Protein AF-A0A1W1CKF2-F1 (afdb_monomer_lite)

Sequence (224 aa):
MAMEELIKDFQSKNPDIQKIYLETIPPGQILKGQILKQGTINGIKTAQNPDLFASVNLGHLKKLKAKNIMDDYMIYTHNKLELMVAKGNPKNIKGPQDLANKSLVKSLPNPLTEGIFKFYGSAMLKKLGIYEEVTANKQCKGCWAILGETFFTKRHHRETPYLIENGKADLGIVWARTGKHAYNASRYLAYLTSDDAQNIYASYGFTKATDKDLTLKAIPQTTR

Radius of gyration: 18.74 Å; chains: 1; bounding box: 44×45×46 Å

Organism: NCBI:txid652676

Foldseek 3Di:
DLVVVLVVVLCVVPVVCPDDDDDDFALQCLLVAQQVHFHDDPNHTDHNLAQDRDHPDLVSVLVCVVVVNHWKDFQLFAKDKDKDFDPPLPVVDDDPVCLLVQVFAEEEEALPGHCQCVPPVLVVCVVVVCNCSNQVVDHDEQDDSPPLHYHHHHTGPVVVVVCNVVVNGGIYIDIFDDDDHHPCCVSSLVVSVDPVSQVSCVVSPTHGDDPVRSDMDTSDHPDD

Secondary structure (DSSP, 8-state):
-HHHHHHHHHHHT-TT--------S-HHHHIIIIISS--EETTEEPPSS-S----S-HHHHHHHHTTTS--EE----B---EEEE-TT-TT---SGGGGG-TTS-EEE--TTT-HIIIIIIHHHHHHTT-HHHHHTT---SSEEEETTTEEE-SS-TTHHHHHHHTTS-SEEEE-------STTHHHHHHHHTSHHHHHHHHHTTPBPPPTTTSS-EEPPP---

pLDDT: mean 85.81, std 12.23, range [37.75, 98.25]

Structure (mmCIF, N/CA/C/O backbone):
data_AF-A0A1W1CKF2-F1
#
_entry.id   AF-A0A1W1CKF2-F1
#
loop_
_atom_site.group_PDB
_atom_site.id
_atom_site.type_symbol
_atom_site.label_atom_id
_atom_site.label_alt_id
_atom_site.label_comp_id
_atom_site.label_asym_id
_atom_site.label_entity_id
_atom_site.label_seq_id
_atom_site.pdbx_PDB_ins_code
_atom_site.Cartn_x
_atom_site.Cartn_y
_atom_site.Cartn_z
_atom_site.occupancy
_atom_site.B_iso_or_equiv
_atom_site.auth_seq_id
_atom_site.auth_comp_id
_atom_site.auth_asym_id
_atom_site.auth_atom_id
_atom_site.pdbx_PDB_model_num
ATOM 1 N N . MET A 1 1 ? 2.084 -16.514 -0.180 1.00 63.50 1 MET A N 1
ATOM 2 C CA . MET A 1 1 ? 1.546 -15.129 -0.315 1.00 63.50 1 MET A CA 1
ATOM 3 C C . MET A 1 1 ? 1.209 -14.882 -1.777 1.00 63.50 1 MET A C 1
ATOM 5 O O . MET A 1 1 ? 1.943 -15.405 -2.596 1.00 63.50 1 MET A O 1
ATOM 9 N N . ALA A 1 2 ? 0.267 -13.990 -2.115 1.00 68.19 2 ALA A N 1
ATOM 10 C CA . ALA A 1 2 ? -0.028 -13.616 -3.510 1.00 68.19 2 ALA A CA 1
ATOM 11 C C . ALA A 1 2 ? 1.228 -13.403 -4.377 1.00 68.19 2 ALA A C 1
ATOM 13 O O . ALA A 1 2 ? 1.369 -14.012 -5.424 1.00 68.19 2 ALA A O 1
ATOM 14 N N . MET A 1 3 ? 2.205 -12.618 -3.902 1.00 77.00 3 MET A N 1
ATOM 15 C CA . MET A 1 3 ? 3.444 -12.400 -4.665 1.00 77.00 3 MET A CA 1
ATOM 16 C C . MET A 1 3 ? 4.422 -13.560 -4.700 1.00 77.00 3 MET A C 1
ATOM 18 O O . MET A 1 3 ? 5.234 -13.645 -5.605 1.00 77.00 3 MET A O 1
ATOM 22 N N . GLU A 1 4 ? 4.385 -14.421 -3.700 1.00 78.44 4 GLU A N 1
ATOM 23 C CA . GLU A 1 4 ? 5.191 -15.636 -3.670 1.00 78.44 4 GLU A CA 1
ATOM 24 C C . GLU A 1 4 ? 4.637 -16.659 -4.675 1.00 78.44 4 GLU A C 1
ATOM 26 O O . GLU A 1 4 ? 5.394 -17.407 -5.275 1.00 78.44 4 GLU A O 1
ATOM 31 N N . GLU A 1 5 ? 3.320 -16.647 -4.883 1.00 80.12 5 GLU A N 1
ATOM 32 C CA . GLU A 1 5 ? 2.584 -17.455 -5.856 1.00 80.12 5 GLU A CA 1
ATOM 33 C C . GLU A 1 5 ? 2.789 -16.924 -7.278 1.00 80.12 5 GLU A C 1
ATOM 35 O O . GLU A 1 5 ? 3.280 -17.659 -8.127 1.00 80.12 5 GLU A O 1
ATOM 40 N N . LEU A 1 6 ? 2.574 -15.618 -7.495 1.00 81.75 6 LEU A N 1
ATOM 41 C CA . LEU A 1 6 ? 2.896 -14.927 -8.750 1.00 81.75 6 LEU A CA 1
ATOM 42 C C . LEU A 1 6 ? 4.385 -15.061 -9.118 1.00 81.75 6 LEU A C 1
ATOM 44 O O . LEU A 1 6 ? 4.697 -15.191 -10.292 1.00 81.75 6 LEU A O 1
ATOM 48 N N . ILE A 1 7 ? 5.314 -15.067 -8.147 1.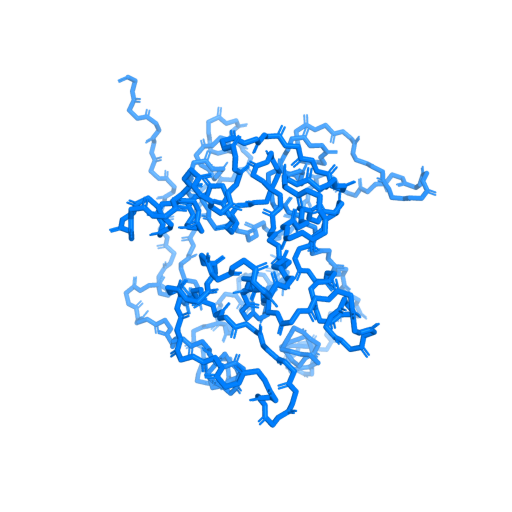00 85.69 7 ILE A N 1
ATOM 49 C CA . ILE A 1 7 ? 6.739 -15.356 -8.401 1.00 85.69 7 ILE A CA 1
ATOM 50 C C . ILE A 1 7 ? 6.955 -16.817 -8.790 1.00 85.69 7 ILE A C 1
ATOM 52 O O . ILE A 1 7 ? 7.676 -17.060 -9.750 1.00 85.69 7 ILE A O 1
ATOM 56 N N . LYS A 1 8 ? 6.360 -17.785 -8.083 1.00 87.50 8 LYS A N 1
ATOM 57 C CA . LYS A 1 8 ? 6.540 -19.216 -8.386 1.00 87.50 8 LYS A CA 1
ATOM 58 C C . LYS A 1 8 ? 5.981 -19.580 -9.761 1.00 87.50 8 LYS A C 1
ATOM 60 O O . LYS A 1 8 ? 6.672 -20.252 -10.517 1.00 87.50 8 LYS A O 1
ATOM 65 N N . ASP A 1 9 ? 4.784 -19.104 -10.090 1.00 87.19 9 ASP A N 1
ATOM 66 C CA . ASP A 1 9 ? 4.140 -19.325 -11.389 1.00 87.19 9 ASP A CA 1
ATOM 67 C C . ASP A 1 9 ? 4.856 -18.568 -12.523 1.00 87.19 9 ASP A C 1
ATOM 69 O O . ASP A 1 9 ? 5.088 -19.108 -13.603 1.00 87.19 9 ASP A O 1
ATOM 73 N N . PHE A 1 10 ? 5.319 -17.341 -12.266 1.00 87.44 10 PHE A N 1
ATOM 74 C CA . PHE A 1 10 ? 6.148 -16.628 -13.234 1.00 87.44 10 PHE A CA 1
ATOM 75 C C . PHE A 1 10 ? 7.509 -17.312 -13.448 1.00 87.44 10 PHE A C 1
ATOM 77 O O . PHE A 1 10 ? 7.924 -17.456 -14.592 1.00 87.44 10 PHE A O 1
ATOM 84 N N . GLN A 1 11 ? 8.199 -17.780 -12.401 1.00 90.25 11 GLN A N 1
ATOM 85 C CA . GLN A 1 11 ? 9.486 -18.476 -12.545 1.00 90.25 11 GLN A CA 1
ATOM 86 C C . GLN A 1 11 ? 9.345 -19.876 -13.163 1.00 90.25 11 GLN A C 1
ATOM 88 O O . GLN A 1 11 ? 10.215 -20.263 -13.938 1.00 90.25 11 GLN A O 1
ATOM 93 N N . SER A 1 12 ? 8.269 -20.627 -12.898 1.00 91.62 12 SER A N 1
ATOM 94 C CA . SER A 1 12 ? 8.047 -21.934 -13.543 1.00 91.62 12 SER A CA 1
ATOM 95 C C . SER A 1 12 ? 7.822 -21.794 -15.053 1.00 91.62 12 SER A C 1
ATOM 97 O O . SER A 1 12 ? 8.362 -22.577 -15.833 1.00 91.62 12 SER A O 1
ATOM 99 N N . LYS A 1 13 ? 7.099 -20.748 -15.473 1.00 89.12 13 LYS A N 1
ATOM 100 C CA . LYS A 1 13 ? 6.869 -20.384 -16.882 1.00 89.12 13 LYS A CA 1
ATOM 101 C C . LYS A 1 13 ? 8.073 -19.698 -17.546 1.00 89.12 13 LYS A C 1
ATOM 103 O O . LYS A 1 13 ? 8.076 -19.507 -18.759 1.00 89.12 13 LYS A O 1
ATOM 108 N N . ASN A 1 14 ? 9.087 -19.298 -16.773 1.00 90.50 14 ASN A N 1
ATOM 109 C CA . ASN A 1 14 ? 10.256 -18.547 -17.239 1.00 90.50 14 ASN A CA 1
ATOM 110 C C . ASN A 1 14 ? 11.534 -19.024 -16.498 1.00 90.50 14 ASN A C 1
ATOM 112 O O . ASN A 1 14 ? 12.107 -18.271 -15.701 1.00 90.50 14 ASN A O 1
ATOM 116 N N . PRO A 1 15 ? 11.975 -20.283 -16.712 1.00 90.88 15 PRO A N 1
ATOM 117 C CA . PRO A 1 15 ? 13.020 -20.937 -15.911 1.00 90.88 15 PRO A CA 1
ATOM 118 C C . PRO A 1 15 ? 14.427 -20.345 -16.096 1.00 90.88 15 PRO A C 1
ATOM 120 O O . PRO A 1 15 ? 15.327 -20.619 -15.303 1.00 90.88 15 PRO A O 1
ATOM 123 N N . ASP A 1 16 ? 14.622 -19.493 -17.103 1.00 93.62 16 ASP A N 1
ATOM 124 C CA . ASP A 1 16 ? 15.818 -18.667 -17.276 1.00 93.62 16 ASP A CA 1
ATOM 125 C C . ASP A 1 16 ? 15.998 -17.628 -16.144 1.00 93.62 16 ASP A C 1
ATOM 127 O O . ASP A 1 16 ? 17.113 -17.172 -15.873 1.00 93.62 16 ASP A O 1
ATOM 131 N N . ILE A 1 17 ? 14.927 -17.292 -15.414 1.00 88.50 17 ILE A N 1
ATOM 132 C CA . ILE A 1 17 ? 14.932 -16.302 -14.331 1.00 88.50 17 ILE A CA 1
ATOM 133 C C . ILE A 1 17 ? 15.308 -16.961 -12.996 1.00 88.50 17 ILE A C 1
ATOM 135 O O . ILE A 1 17 ? 14.461 -17.246 -12.150 1.00 88.50 17 ILE A O 1
ATOM 139 N N . GLN A 1 18 ? 16.605 -17.164 -12.764 1.00 86.50 18 GLN A N 1
ATOM 140 C CA . GLN A 1 18 ? 17.102 -17.872 -11.572 1.00 86.50 18 GLN A CA 1
ATOM 141 C C . GLN A 1 18 ? 16.778 -17.195 -10.222 1.00 86.50 18 GLN A C 1
ATOM 143 O O . GLN A 1 18 ? 16.697 -17.877 -9.200 1.00 86.50 18 GLN A O 1
ATOM 148 N N . LYS A 1 19 ? 16.656 -15.858 -10.167 1.00 88.19 19 LYS A N 1
ATOM 149 C CA . LYS A 1 19 ? 16.511 -15.087 -8.912 1.00 88.19 19 LYS A CA 1
ATOM 150 C C . LYS A 1 19 ? 15.608 -13.864 -9.095 1.00 88.19 19 LYS A C 1
ATOM 152 O O . LYS A 1 19 ? 15.756 -13.132 -10.068 1.00 88.19 19 LYS A O 1
ATOM 157 N N . ILE A 1 20 ? 14.739 -13.591 -8.116 1.00 86.06 20 ILE A N 1
ATOM 158 C CA . ILE A 1 20 ? 13.889 -12.387 -8.064 1.00 86.06 20 ILE A CA 1
ATOM 159 C C . ILE A 1 20 ? 14.031 -11.706 -6.693 1.00 86.06 20 ILE A C 1
ATOM 161 O O . ILE A 1 20 ? 13.823 -12.327 -5.654 1.00 86.06 20 ILE A O 1
ATOM 165 N N . TYR A 1 21 ? 14.360 -10.409 -6.683 1.00 86.12 21 TYR A N 1
ATOM 166 C CA . TYR A 1 21 ? 14.458 -9.600 -5.461 1.00 86.12 21 TYR A CA 1
ATOM 167 C C . TYR A 1 21 ? 13.137 -8.868 -5.166 1.00 86.12 21 TYR A C 1
ATOM 169 O O . TYR A 1 21 ? 12.799 -7.870 -5.813 1.00 86.12 21 TYR A O 1
ATOM 177 N N . LEU A 1 22 ? 12.389 -9.332 -4.161 1.00 85.56 22 LEU A N 1
ATOM 178 C CA . LEU A 1 22 ? 11.132 -8.714 -3.732 1.00 85.56 22 LEU A CA 1
ATOM 179 C C . LEU A 1 22 ? 11.349 -7.695 -2.601 1.00 85.56 22 LEU A C 1
ATOM 181 O O . LEU A 1 22 ? 11.794 -8.040 -1.513 1.00 85.56 22 LEU A O 1
ATOM 185 N N . GLU A 1 23 ? 10.963 -6.441 -2.843 1.00 84.44 23 GLU A N 1
ATOM 186 C CA . GLU A 1 23 ? 10.984 -5.357 -1.853 1.00 84.44 23 GLU A CA 1
ATOM 187 C C . GLU A 1 23 ? 9.606 -4.695 -1.801 1.00 84.44 23 GLU A C 1
ATOM 189 O O . GLU A 1 23 ? 9.029 -4.396 -2.845 1.00 84.44 23 GLU A O 1
ATOM 194 N N . THR A 1 24 ? 9.059 -4.513 -0.593 1.00 80.06 24 THR A N 1
ATOM 195 C CA . THR A 1 24 ? 7.635 -4.181 -0.386 1.00 80.06 24 THR A CA 1
ATOM 196 C C . THR A 1 24 ? 7.397 -3.080 0.660 1.00 80.06 24 THR A C 1
ATOM 198 O O . THR A 1 24 ? 6.356 -3.059 1.320 1.00 80.06 24 THR A O 1
ATOM 201 N N . ILE A 1 25 ? 8.356 -2.160 0.823 1.00 83.81 25 ILE A N 1
ATOM 202 C CA . ILE A 1 25 ? 8.216 -0.955 1.666 1.00 83.81 25 ILE A CA 1
ATOM 203 C C . ILE A 1 25 ? 7.356 0.124 0.956 1.00 83.81 25 ILE A C 1
ATOM 205 O O . ILE A 1 25 ? 7.067 -0.020 -0.234 1.00 83.81 25 ILE A O 1
ATOM 209 N N . PRO A 1 26 ? 6.918 1.213 1.626 1.00 86.94 26 PRO A N 1
ATOM 210 C CA . PRO A 1 26 ? 6.019 2.187 1.003 1.00 86.94 26 PRO A CA 1
ATOM 211 C C . PRO A 1 26 ? 6.660 2.847 -0.235 1.00 86.94 26 PRO A C 1
ATOM 213 O O . PRO A 1 26 ? 7.778 3.358 -0.136 1.00 86.94 26 PRO A O 1
ATOM 216 N N . PRO A 1 27 ? 5.974 2.932 -1.392 1.00 90.19 27 PRO A N 1
ATOM 217 C CA . PRO A 1 27 ? 6.615 3.325 -2.651 1.00 90.19 27 PRO A CA 1
ATOM 218 C C . PRO A 1 27 ? 7.105 4.781 -2.670 1.00 90.19 27 PRO A C 1
ATOM 220 O O . PRO A 1 27 ? 8.027 5.112 -3.407 1.00 90.19 27 PRO A O 1
ATOM 223 N N . GLY A 1 28 ? 6.554 5.653 -1.817 1.00 90.19 28 GLY A N 1
ATOM 224 C CA . GLY A 1 28 ? 7.079 7.008 -1.614 1.00 90.19 28 GLY A CA 1
ATOM 225 C C . GLY A 1 28 ? 8.435 7.050 -0.888 1.00 90.19 28 GLY A C 1
ATOM 226 O O . GLY A 1 28 ? 9.174 8.020 -1.059 1.00 90.19 28 GLY A O 1
ATOM 227 N N . GLN A 1 29 ? 8.778 6.012 -0.110 1.00 90.44 29 GLN A N 1
ATOM 228 C CA . GLN A 1 29 ? 10.116 5.829 0.463 1.00 90.44 29 GLN A CA 1
ATOM 229 C C . GLN A 1 29 ? 11.084 5.301 -0.604 1.00 90.44 29 GLN A C 1
ATOM 231 O O . GLN A 1 29 ? 12.137 5.904 -0.781 1.00 90.44 29 GLN A O 1
ATOM 236 N N . ILE A 1 30 ? 10.692 4.277 -1.377 1.00 92.56 30 ILE A N 1
ATOM 237 C CA . ILE A 1 30 ? 11.484 3.744 -2.507 1.00 92.56 30 ILE A CA 1
ATOM 238 C C . ILE A 1 30 ? 11.828 4.871 -3.498 1.00 92.56 30 ILE A C 1
ATOM 240 O O . ILE A 1 30 ? 12.994 5.101 -3.808 1.00 92.56 30 ILE A O 1
ATOM 244 N N . LEU A 1 31 ? 10.836 5.664 -3.921 1.00 93.69 31 LEU A N 1
ATOM 245 C CA . LEU A 1 31 ? 11.051 6.811 -4.807 1.00 93.69 31 LEU A CA 1
ATOM 246 C C . LEU A 1 31 ? 12.115 7.779 -4.260 1.00 93.69 31 LEU A C 1
ATOM 248 O O . LEU A 1 31 ? 13.089 8.078 -4.942 1.00 93.69 31 LEU A O 1
ATOM 252 N N . LYS A 1 32 ? 11.932 8.286 -3.035 1.00 93.06 32 LYS A N 1
ATOM 253 C CA . LYS A 1 32 ? 12.772 9.364 -2.480 1.00 93.06 32 LYS A CA 1
ATOM 254 C C . LYS A 1 32 ? 14.121 8.900 -1.928 1.00 93.06 32 LYS A C 1
ATOM 256 O O . LYS A 1 32 ? 15.038 9.711 -1.842 1.00 93.06 32 LYS A O 1
ATOM 261 N N . GLY A 1 33 ? 14.201 7.656 -1.470 1.00 91.62 33 GLY A N 1
ATOM 262 C CA . GLY A 1 33 ? 15.317 7.127 -0.688 1.00 91.62 33 GLY A CA 1
ATOM 263 C C . GLY A 1 33 ? 16.057 5.963 -1.336 1.00 91.62 33 GLY A C 1
ATOM 264 O O . GLY A 1 33 ? 16.990 5.477 -0.713 1.00 91.62 33 GLY A O 1
ATOM 265 N N . GLN A 1 34 ? 15.645 5.516 -2.528 1.00 94.06 34 GLN A N 1
ATOM 266 C CA . GLN A 1 34 ? 16.300 4.435 -3.271 1.00 94.06 34 GLN A CA 1
ATOM 267 C C . GLN A 1 34 ? 16.423 4.725 -4.773 1.00 94.06 34 GLN A C 1
ATOM 269 O O . GLN A 1 34 ? 17.490 4.501 -5.324 1.00 94.06 34 GLN A O 1
ATOM 274 N N . ILE A 1 35 ? 15.383 5.243 -5.442 1.00 94.06 35 ILE A N 1
ATOM 275 C CA . ILE A 1 35 ? 15.450 5.554 -6.888 1.00 94.06 35 ILE A CA 1
ATOM 276 C C . ILE A 1 35 ? 16.097 6.923 -7.136 1.00 94.06 35 ILE A C 1
ATOM 278 O O . ILE A 1 35 ? 16.912 7.083 -8.036 1.00 94.06 35 ILE A O 1
ATOM 282 N N . LEU A 1 36 ? 15.743 7.929 -6.330 1.00 93.94 36 LEU A N 1
ATOM 283 C CA . LEU A 1 36 ? 16.270 9.297 -6.453 1.00 93.94 36 LEU A CA 1
ATOM 284 C C . LEU A 1 36 ? 17.474 9.585 -5.536 1.00 93.94 36 LEU A C 1
ATOM 286 O O . LEU A 1 36 ? 17.927 10.728 -5.461 1.00 93.94 36 LEU A O 1
ATOM 290 N N . LYS A 1 37 ? 17.953 8.576 -4.800 1.00 93.50 37 LYS A N 1
ATOM 291 C CA . LYS A 1 37 ? 19.101 8.624 -3.884 1.00 93.50 37 LYS A CA 1
ATOM 292 C C . LYS A 1 37 ? 19.501 7.195 -3.519 1.00 93.50 37 LYS A C 1
ATOM 294 O O . LYS A 1 37 ? 18.618 6.376 -3.312 1.00 93.50 37 LYS A O 1
ATOM 299 N N . GLN A 1 38 ? 20.793 6.929 -3.315 1.00 94.56 38 GLN A N 1
ATOM 300 C CA . GLN A 1 38 ? 21.282 5.629 -2.842 1.00 94.56 38 GLN A CA 1
ATOM 301 C C . GLN A 1 38 ? 20.578 5.164 -1.555 1.00 94.56 38 GLN A C 1
ATOM 303 O O . GLN A 1 38 ? 20.791 5.737 -0.484 1.00 94.56 38 GLN A O 1
ATOM 308 N N . GLY A 1 39 ? 19.795 4.090 -1.672 1.00 89.56 39 GLY A N 1
ATOM 309 C CA . GLY A 1 39 ? 19.142 3.421 -0.549 1.00 89.56 39 GLY A CA 1
ATOM 310 C C . GLY A 1 39 ? 20.036 2.399 0.143 1.00 89.56 39 GLY A C 1
ATOM 311 O O . GLY A 1 39 ? 21.023 1.924 -0.429 1.00 89.56 39 GLY A O 1
ATOM 312 N N . THR A 1 40 ? 19.686 2.054 1.381 1.00 89.69 40 THR A N 1
ATOM 313 C CA . THR A 1 40 ? 20.323 0.977 2.145 1.00 89.69 40 THR A CA 1
ATOM 314 C C . THR A 1 40 ? 19.297 0.167 2.939 1.00 89.69 40 THR A C 1
ATOM 316 O O . THR A 1 40 ? 18.315 0.706 3.450 1.00 89.69 40 THR A O 1
ATOM 319 N N . ILE A 1 41 ? 19.551 -1.134 3.079 1.00 82.38 41 ILE A N 1
ATOM 320 C CA . ILE A 1 41 ? 18.840 -2.045 3.986 1.00 82.38 41 ILE A CA 1
ATOM 321 C C . ILE A 1 41 ? 19.901 -2.753 4.824 1.00 82.38 41 ILE A C 1
ATOM 323 O O . ILE A 1 41 ? 20.831 -3.338 4.279 1.00 82.38 41 ILE A O 1
ATOM 327 N N . ASN A 1 42 ? 19.783 -2.681 6.152 1.00 84.25 42 ASN A N 1
ATOM 328 C CA . ASN A 1 42 ? 20.739 -3.271 7.100 1.00 84.25 42 ASN A CA 1
ATOM 329 C C . ASN A 1 42 ? 22.211 -2.885 6.801 1.00 84.25 42 ASN A C 1
ATOM 331 O O . ASN A 1 42 ? 23.112 -3.707 6.905 1.00 84.25 42 ASN A O 1
ATOM 335 N N . GLY A 1 43 ? 22.445 -1.638 6.367 1.00 87.06 43 GLY A N 1
ATOM 336 C CA . GLY A 1 43 ? 23.761 -1.124 5.955 1.00 87.06 43 GLY A CA 1
ATOM 337 C C . GLY A 1 43 ? 24.169 -1.447 4.509 1.00 87.06 43 GLY A C 1
ATOM 338 O O . GLY A 1 43 ? 24.948 -0.701 3.919 1.00 87.06 43 GLY A O 1
ATOM 339 N N . ILE A 1 44 ? 23.600 -2.487 3.896 1.00 89.25 44 ILE A N 1
ATOM 340 C CA . ILE A 1 44 ? 23.889 -2.896 2.514 1.00 89.25 44 ILE A CA 1
ATOM 341 C C . ILE A 1 44 ? 23.208 -1.929 1.537 1.00 89.25 44 ILE A C 1
ATOM 343 O O . ILE A 1 44 ? 22.021 -1.630 1.680 1.00 89.25 44 ILE A O 1
ATOM 347 N N . LYS A 1 45 ? 23.942 -1.439 0.529 1.00 92.19 45 LYS A N 1
ATOM 348 C CA . LYS A 1 45 ? 23.397 -0.593 -0.549 1.00 92.19 45 LYS A CA 1
ATOM 349 C C . LYS A 1 45 ? 22.410 -1.383 -1.411 1.00 92.19 45 LYS A C 1
ATOM 351 O O . LYS A 1 45 ? 22.747 -2.455 -1.903 1.00 92.19 45 LYS A O 1
ATOM 356 N N . THR A 1 46 ? 21.217 -0.836 -1.632 1.00 89.44 46 THR A N 1
ATOM 357 C CA . THR A 1 46 ? 20.227 -1.409 -2.558 1.00 89.44 46 THR A CA 1
ATOM 358 C C . THR A 1 46 ? 20.404 -0.871 -3.980 1.00 89.44 46 THR A C 1
ATOM 360 O O . THR A 1 46 ? 20.979 0.199 -4.191 1.00 89.44 46 THR A O 1
ATOM 363 N N . ALA A 1 47 ? 19.901 -1.605 -4.977 1.00 88.38 47 ALA A N 1
ATOM 364 C CA . ALA A 1 47 ? 19.846 -1.123 -6.356 1.00 88.38 47 ALA A CA 1
ATOM 365 C C . ALA A 1 47 ? 18.925 0.109 -6.469 1.00 88.38 47 ALA A C 1
ATOM 367 O O . ALA A 1 47 ? 17.831 0.118 -5.896 1.00 88.38 47 ALA A O 1
ATOM 368 N N . GLN A 1 48 ? 19.373 1.127 -7.215 1.00 92.62 48 GLN A N 1
ATOM 369 C CA . GLN A 1 48 ? 18.622 2.369 -7.476 1.00 92.62 48 GLN A CA 1
ATOM 370 C C . GLN A 1 48 ? 17.777 2.301 -8.758 1.00 92.62 48 GLN A C 1
ATOM 372 O O . GLN A 1 48 ? 16.903 3.134 -8.981 1.00 92.62 48 GLN A O 1
ATOM 377 N N . ASN A 1 49 ? 18.024 1.285 -9.583 1.00 87.62 49 ASN A N 1
ATOM 378 C CA . ASN A 1 49 ? 17.369 0.974 -10.848 1.00 87.62 49 ASN A CA 1
ATOM 379 C C . ASN A 1 49 ? 16.428 -0.241 -10.687 1.00 87.62 49 ASN A C 1
ATOM 381 O O . ASN A 1 49 ? 16.742 -1.326 -11.177 1.00 87.62 49 ASN A O 1
ATOM 385 N N . PRO A 1 50 ? 15.297 -0.122 -9.960 1.00 90.25 50 PRO A N 1
ATOM 386 C CA . PRO A 1 50 ? 14.356 -1.217 -9.831 1.00 90.25 50 PRO A CA 1
ATOM 387 C C . PRO A 1 50 ? 13.610 -1.412 -11.145 1.00 90.25 50 PRO A C 1
ATOM 389 O O . PRO A 1 50 ? 12.694 -0.656 -11.453 1.00 90.25 50 PRO A O 1
ATOM 392 N N . ASP A 1 51 ? 13.965 -2.490 -11.832 1.00 86.69 51 ASP A N 1
ATOM 393 C CA . ASP A 1 51 ? 13.149 -3.253 -12.774 1.00 86.69 51 ASP A CA 1
ATOM 394 C C . ASP A 1 51 ? 11.674 -2.759 -12.883 1.00 86.69 51 ASP A C 1
ATOM 396 O O . ASP A 1 51 ? 11.283 -2.124 -13.858 1.00 86.69 51 ASP A O 1
ATOM 400 N N . LEU A 1 52 ? 10.829 -3.064 -11.884 1.00 88.50 52 LEU A N 1
ATOM 401 C CA . LEU A 1 52 ? 9.443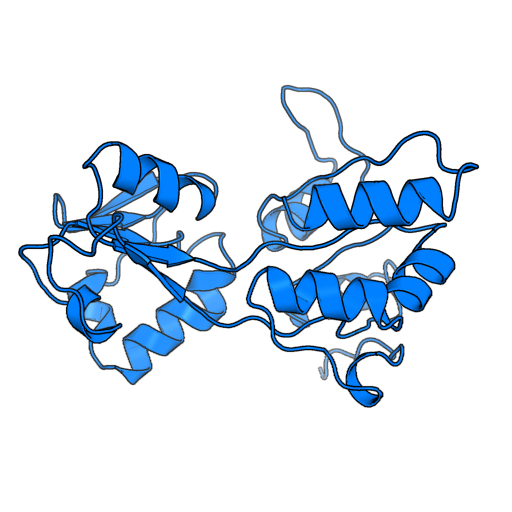 -2.579 -11.783 1.00 88.50 52 LEU A CA 1
ATOM 402 C C . LEU A 1 52 ? 9.277 -1.751 -10.512 1.00 88.50 52 LEU A C 1
ATOM 404 O O . LEU A 1 52 ? 9.559 -2.234 -9.409 1.00 88.50 52 LEU A O 1
ATOM 408 N N . PHE A 1 53 ? 8.691 -0.564 -10.665 1.00 90.94 53 PHE A N 1
ATOM 409 C CA . PHE A 1 53 ? 8.248 0.294 -9.571 1.00 90.94 53 PHE A CA 1
ATOM 410 C C . PHE A 1 53 ? 6.712 0.373 -9.515 1.00 90.94 53 PHE A C 1
ATOM 412 O O . PHE A 1 53 ? 6.079 1.249 -10.103 1.00 90.94 53 PHE A O 1
ATOM 419 N N . ALA A 1 54 ? 6.093 -0.551 -8.775 1.00 88.69 54 ALA A N 1
ATOM 420 C CA . ALA A 1 54 ? 4.655 -0.514 -8.509 1.00 88.69 54 ALA A CA 1
ATOM 421 C C . ALA A 1 54 ? 4.303 0.629 -7.534 1.00 88.69 54 ALA A C 1
ATOM 423 O O . ALA A 1 54 ? 4.925 0.774 -6.479 1.00 88.69 54 ALA A O 1
ATOM 424 N N . SER A 1 55 ? 3.285 1.436 -7.854 1.00 88.94 55 SER A N 1
ATOM 425 C CA . SER A 1 55 ? 2.916 2.606 -7.046 1.00 88.94 55 SER A CA 1
ATOM 426 C C . SER A 1 55 ? 1.412 2.865 -7.012 1.00 88.94 55 SER A C 1
ATOM 428 O O . SER A 1 55 ? 0.776 2.974 -8.051 1.00 88.94 55 SER A O 1
ATOM 430 N N . VAL A 1 56 ? 0.861 3.085 -5.814 1.00 85.56 56 VAL A N 1
ATOM 431 C CA . VAL A 1 56 ? -0.548 3.489 -5.594 1.00 85.56 56 VAL A CA 1
ATOM 432 C C . VAL A 1 56 ? -0.785 4.999 -5.788 1.00 85.56 56 VAL A C 1
ATOM 434 O O . VAL A 1 56 ? -1.705 5.569 -5.214 1.00 85.56 56 VAL A O 1
ATOM 437 N N . ASN A 1 57 ? 0.095 5.696 -6.513 1.00 87.19 57 ASN A N 1
ATOM 438 C CA . ASN A 1 57 ? -0.044 7.129 -6.783 1.00 87.19 57 ASN A CA 1
ATOM 439 C C . ASN A 1 57 ? 0.681 7.497 -8.088 1.00 87.19 57 ASN A C 1
ATOM 441 O O . ASN A 1 57 ? 1.912 7.457 -8.157 1.00 87.19 57 ASN A O 1
ATOM 445 N N . LEU A 1 58 ? -0.080 7.908 -9.107 1.00 88.44 58 LEU A N 1
ATOM 446 C CA . LEU A 1 58 ? 0.441 8.308 -10.421 1.00 88.44 58 LEU A CA 1
ATOM 447 C C . LEU A 1 58 ? 1.433 9.484 -10.330 1.00 88.44 58 LEU A C 1
ATOM 449 O O . LEU A 1 58 ? 2.384 9.556 -11.102 1.00 88.44 58 LEU A O 1
ATOM 453 N N . GLY A 1 59 ? 1.281 10.366 -9.337 1.00 90.31 59 GLY A N 1
ATOM 454 C CA . GLY A 1 59 ? 2.200 11.469 -9.041 1.00 90.31 59 GLY A CA 1
ATOM 455 C C . GLY A 1 59 ? 3.587 11.043 -8.537 1.00 90.31 59 GLY A C 1
ATOM 456 O O . GLY A 1 59 ? 4.478 11.890 -8.454 1.00 90.31 59 GLY A O 1
ATOM 457 N N . HIS A 1 60 ? 3.807 9.760 -8.225 1.00 93.75 60 HIS A N 1
ATOM 458 C CA . HIS A 1 60 ? 5.156 9.198 -8.115 1.00 93.75 60 HIS A CA 1
ATOM 459 C C . HIS A 1 60 ? 5.752 8.922 -9.501 1.00 93.75 60 HIS A C 1
ATOM 461 O O . HIS A 1 60 ? 6.880 9.330 -9.763 1.00 93.75 60 HIS A O 1
ATOM 467 N N . LEU A 1 61 ? 4.981 8.304 -10.403 1.00 93.31 61 LEU A N 1
ATOM 468 C CA . LEU A 1 61 ? 5.431 7.966 -11.759 1.00 93.31 61 LEU A CA 1
ATOM 469 C C . LEU A 1 61 ? 5.709 9.235 -12.579 1.00 93.31 61 LEU A C 1
ATOM 471 O O . LEU A 1 61 ? 6.766 9.348 -13.194 1.00 93.31 61 LEU A O 1
ATOM 475 N N . LYS A 1 62 ? 4.849 10.263 -12.471 1.00 92.81 62 LYS A N 1
ATOM 476 C CA . LYS A 1 62 ? 5.087 11.586 -13.083 1.00 92.81 62 LYS A CA 1
ATOM 477 C C . LYS A 1 62 ? 6.434 12.209 -12.680 1.00 92.81 62 LYS A C 1
ATOM 479 O O . LYS A 1 62 ? 7.040 12.912 -13.479 1.00 92.81 62 LYS A O 1
ATOM 484 N N . LYS A 1 63 ? 6.927 11.943 -11.462 1.00 93.94 63 LYS A N 1
ATOM 485 C CA . LYS A 1 63 ? 8.222 12.455 -10.964 1.00 93.94 63 LYS A CA 1
ATOM 486 C C . LYS A 1 63 ? 9.430 11.660 -11.461 1.00 93.94 63 LYS A C 1
ATOM 488 O O . LYS A 1 63 ? 10.536 12.190 -11.424 1.00 93.94 63 LYS A O 1
ATOM 493 N N . LEU A 1 64 ? 9.221 10.426 -11.921 1.00 93.38 64 LEU A N 1
ATOM 494 C CA . LEU A 1 64 ? 10.225 9.642 -12.642 1.00 93.38 64 LEU A CA 1
ATOM 495 C C . LEU A 1 64 ? 10.254 10.040 -14.126 1.00 93.38 64 LEU A C 1
ATOM 497 O O . LEU A 1 64 ? 11.335 10.281 -14.658 1.00 93.38 64 LEU A O 1
ATOM 501 N N . LYS A 1 65 ? 9.083 10.239 -14.751 1.00 92.25 65 LYS A N 1
ATOM 502 C CA . LYS A 1 65 ? 8.951 10.779 -16.118 1.00 92.25 65 LYS A CA 1
ATOM 503 C C . LYS A 1 65 ? 9.603 12.155 -16.259 1.00 92.25 65 LYS A C 1
ATOM 505 O O . LYS A 1 65 ? 10.442 12.342 -17.126 1.00 92.25 65 LYS A O 1
ATOM 510 N N . ALA A 1 66 ? 9.330 13.080 -15.335 1.00 93.19 66 ALA A N 1
ATOM 511 C CA . ALA A 1 66 ? 9.961 14.408 -15.283 1.00 93.19 66 ALA A CA 1
ATOM 512 C C . ALA A 1 66 ? 11.477 14.397 -14.961 1.00 93.19 66 ALA A C 1
ATOM 514 O O . ALA A 1 66 ? 12.082 15.454 -14.777 1.00 93.19 66 ALA A O 1
ATOM 515 N N . LYS A 1 67 ? 12.089 13.213 -14.849 1.00 91.88 67 LYS A N 1
ATOM 516 C CA . LYS A 1 67 ? 13.532 12.993 -14.687 1.00 91.88 67 LYS A CA 1
ATOM 517 C C . LYS A 1 67 ? 14.117 12.047 -15.744 1.00 91.88 67 LYS A C 1
ATOM 519 O O . LYS A 1 67 ? 15.288 11.704 -15.628 1.00 91.88 67 LYS A O 1
ATOM 524 N N . ASN A 1 68 ? 13.328 11.635 -16.741 1.00 91.50 68 ASN A N 1
ATOM 525 C CA . ASN A 1 68 ? 13.692 10.650 -17.766 1.00 91.50 68 ASN A CA 1
ATOM 526 C C . ASN A 1 68 ? 14.142 9.292 -17.173 1.00 91.50 68 ASN A C 1
ATOM 528 O O . ASN A 1 68 ? 15.083 8.677 -17.659 1.00 91.50 68 ASN A O 1
ATOM 532 N N . ILE A 1 69 ? 13.493 8.849 -16.084 1.00 90.94 69 ILE A N 1
ATOM 533 C CA . ILE A 1 69 ? 13.782 7.570 -15.395 1.00 90.94 69 ILE A CA 1
ATOM 534 C C . ILE A 1 69 ? 12.743 6.483 -15.734 1.00 90.94 69 ILE A C 1
ATOM 536 O O . ILE A 1 69 ? 13.011 5.297 -15.569 1.00 90.94 69 ILE A O 1
ATOM 540 N N . MET A 1 70 ? 11.533 6.867 -16.152 1.00 90.81 70 MET A N 1
ATOM 541 C CA . MET A 1 70 ? 10.430 5.940 -16.424 1.00 90.81 70 MET A CA 1
ATOM 542 C C . MET A 1 70 ? 9.425 6.588 -17.374 1.00 90.81 70 MET A C 1
ATOM 544 O O . MET A 1 70 ? 8.988 7.713 -17.116 1.00 90.81 70 MET A O 1
ATOM 548 N N . ASP A 1 71 ? 9.030 5.874 -18.428 1.00 87.94 71 ASP A N 1
ATOM 549 C CA . ASP A 1 71 ? 8.257 6.456 -19.527 1.00 87.94 71 ASP A CA 1
ATOM 550 C C . ASP A 1 71 ? 6.771 6.082 -19.560 1.00 87.94 71 ASP A C 1
ATOM 552 O O . ASP A 1 71 ? 5.941 6.960 -19.835 1.00 87.94 71 ASP A O 1
ATOM 556 N N . ASP A 1 72 ? 6.449 4.838 -19.201 1.00 90.25 72 ASP A N 1
ATOM 557 C CA . ASP A 1 72 ? 5.129 4.214 -19.343 1.00 90.25 72 ASP A CA 1
ATOM 558 C C . ASP A 1 72 ? 4.649 3.545 -18.045 1.00 90.25 72 ASP A C 1
ATOM 560 O O . ASP A 1 72 ? 5.426 3.282 -17.125 1.00 90.25 72 ASP A O 1
ATOM 564 N N . TYR A 1 73 ? 3.348 3.265 -17.957 1.00 92.38 73 TYR A N 1
ATOM 565 C CA . TYR A 1 73 ? 2.723 2.558 -16.839 1.00 92.38 73 TYR A CA 1
ATOM 566 C C . TYR A 1 73 ? 1.550 1.673 -17.288 1.00 92.38 73 TYR A C 1
ATOM 568 O O . TYR A 1 73 ? 0.988 1.846 -18.366 1.00 92.38 73 TYR A O 1
ATOM 576 N N . MET A 1 74 ? 1.153 0.740 -16.423 1.00 87.06 74 MET A N 1
ATOM 577 C CA . MET A 1 74 ? -0.012 -0.137 -16.582 1.00 87.06 74 MET A CA 1
ATOM 578 C C . MET A 1 74 ? -0.809 -0.161 -15.272 1.00 87.06 74 MET A C 1
ATOM 580 O O . MET A 1 74 ? -0.225 -0.038 -14.190 1.00 87.06 74 MET A O 1
ATOM 584 N N . ILE A 1 75 ? -2.128 -0.348 -15.352 1.00 85.19 75 ILE A N 1
ATOM 585 C CA . ILE A 1 75 ? -2.965 -0.652 -14.185 1.00 85.19 75 ILE A CA 1
ATOM 586 C C . ILE A 1 75 ? -3.142 -2.174 -14.153 1.00 85.19 75 ILE A C 1
ATOM 588 O O . ILE A 1 75 ? -3.967 -2.732 -14.862 1.00 85.19 75 ILE A O 1
ATOM 592 N N . TYR A 1 76 ? -2.310 -2.857 -13.367 1.00 80.44 76 TYR A N 1
ATOM 593 C CA . TYR A 1 76 ? -2.244 -4.324 -13.372 1.00 80.44 76 TYR A CA 1
ATOM 594 C C . TYR A 1 76 ? -3.272 -5.008 -12.449 1.00 80.44 76 TYR A C 1
ATOM 596 O O . TYR A 1 76 ? -3.486 -6.214 -12.546 1.00 80.44 76 TYR A O 1
ATOM 604 N N . THR A 1 77 ? -3.882 -4.256 -11.525 1.00 78.44 77 THR A N 1
ATOM 605 C CA . THR A 1 77 ? -4.912 -4.727 -10.585 1.00 78.44 77 THR A CA 1
ATOM 606 C C . THR A 1 77 ? -5.599 -3.538 -9.902 1.00 78.44 77 THR A C 1
ATOM 608 O O . THR A 1 77 ? -4.999 -2.461 -9.798 1.00 78.44 77 THR A O 1
ATOM 611 N N . HIS A 1 78 ? -6.811 -3.738 -9.375 1.00 77.62 78 HIS A N 1
ATOM 612 C CA . HIS A 1 78 ? -7.513 -2.766 -8.527 1.00 77.62 78 HIS A CA 1
ATOM 613 C C . HIS A 1 78 ? -7.661 -3.297 -7.097 1.00 77.62 78 HIS A C 1
ATOM 615 O O . HIS A 1 78 ? -8.022 -4.452 -6.878 1.00 77.62 78 HIS A O 1
ATOM 621 N N . ASN A 1 79 ? -7.405 -2.436 -6.108 1.00 74.56 79 ASN A N 1
ATOM 622 C CA . ASN A 1 79 ? -7.421 -2.780 -4.684 1.00 74.56 79 ASN A CA 1
ATOM 623 C C . ASN A 1 79 ? -8.352 -1.836 -3.909 1.00 74.56 79 ASN A C 1
ATOM 625 O O . ASN A 1 79 ? -8.509 -0.667 -4.266 1.00 74.56 79 ASN A O 1
ATOM 629 N N . LYS A 1 80 ? -8.938 -2.338 -2.825 1.00 78.38 80 LYS A N 1
ATOM 630 C CA . LYS A 1 80 ? -9.886 -1.638 -1.947 1.00 78.38 80 LYS A CA 1
ATOM 631 C C . LYS A 1 80 ? -9.297 -1.541 -0.537 1.00 78.38 80 LYS A C 1
ATOM 633 O O . LYS A 1 80 ? -8.460 -2.355 -0.159 1.00 78.38 80 LYS A O 1
ATOM 638 N N . LEU A 1 81 ? -9.727 -0.555 0.248 1.00 82.62 81 LEU A N 1
ATOM 639 C CA . LEU A 1 81 ? -9.419 -0.556 1.680 1.00 82.62 81 LEU A CA 1
ATOM 640 C C . LEU A 1 81 ? -10.218 -1.674 2.351 1.00 82.62 81 LEU A C 1
ATOM 642 O O . LEU A 1 81 ? -11.438 -1.719 2.197 1.00 82.62 81 LEU A O 1
ATOM 646 N N . GLU A 1 82 ? -9.549 -2.526 3.122 1.00 82.88 82 GLU A N 1
ATOM 647 C CA . GLU A 1 82 ? -10.209 -3.506 3.984 1.00 82.88 82 GLU A CA 1
ATOM 648 C C . GLU A 1 82 ? -9.994 -3.169 5.461 1.00 82.88 82 GLU A C 1
ATOM 650 O O . GLU A 1 82 ? -8.952 -2.638 5.858 1.00 82.88 82 GLU A O 1
ATOM 655 N N . LEU A 1 83 ? -11.009 -3.483 6.268 1.00 85.44 83 LEU A N 1
ATOM 656 C CA . LEU A 1 83 ? -10.987 -3.362 7.718 1.00 85.44 83 LEU A CA 1
ATOM 657 C C . LEU A 1 83 ? -10.694 -4.746 8.304 1.00 85.44 83 LEU A C 1
ATOM 659 O O . LEU A 1 83 ? -11.584 -5.584 8.430 1.00 85.44 83 LEU A O 1
ATOM 663 N N . MET A 1 84 ? -9.423 -5.001 8.601 1.00 83.75 84 MET A N 1
ATOM 664 C CA . MET A 1 84 ? -8.979 -6.247 9.216 1.00 83.75 84 MET A CA 1
ATOM 665 C C . MET A 1 84 ? -9.413 -6.289 10.682 1.00 83.75 84 MET A C 1
ATOM 667 O O . MET A 1 84 ? -9.296 -5.283 11.377 1.00 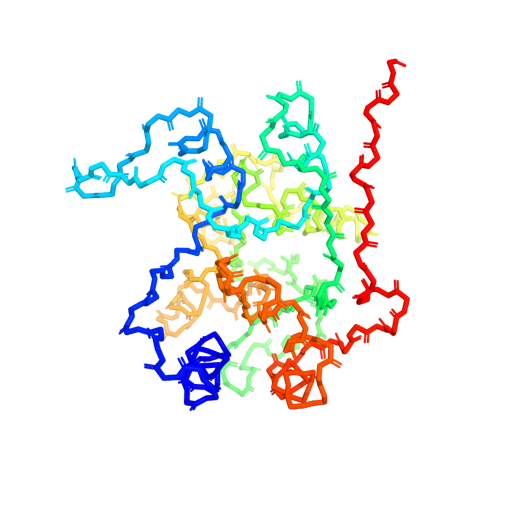83.75 84 MET A O 1
ATOM 671 N N . VAL A 1 85 ? -9.872 -7.454 11.140 1.00 84.50 85 VAL A N 1
ATOM 672 C CA . VAL A 1 85 ? -10.319 -7.738 12.515 1.00 84.50 85 VAL A CA 1
ATOM 673 C C . VAL A 1 85 ? -9.827 -9.121 12.952 1.00 84.50 85 VAL A C 1
ATOM 675 O O . VAL A 1 85 ? -9.427 -9.932 12.112 1.00 84.50 85 VAL A O 1
ATOM 678 N N . ALA A 1 86 ? -9.871 -9.420 14.252 1.00 79.50 86 ALA A N 1
ATOM 679 C CA . ALA A 1 86 ? -9.547 -10.756 14.762 1.00 79.50 86 ALA A CA 1
ATOM 680 C C . ALA A 1 86 ? -10.504 -11.845 14.221 1.00 79.50 86 ALA A C 1
ATOM 682 O O . ALA A 1 86 ? -11.688 -11.592 13.973 1.00 79.50 86 ALA A O 1
ATOM 683 N N . LYS A 1 87 ? -10.003 -13.082 14.067 1.00 74.25 87 LYS A N 1
ATOM 684 C CA . LYS A 1 87 ? -10.788 -14.234 13.577 1.00 74.25 87 LYS A CA 1
ATOM 685 C C . LYS A 1 87 ? -12.048 -14.433 14.430 1.00 74.25 87 LYS A C 1
ATOM 687 O O . LYS A 1 87 ? -11.977 -14.442 15.652 1.00 74.25 87 LYS A O 1
ATOM 692 N N . GLY A 1 88 ? -13.195 -14.608 13.771 1.00 77.69 88 GLY A N 1
ATOM 693 C CA . GLY A 1 88 ? -14.503 -14.719 14.431 1.00 77.69 88 GLY A CA 1
ATOM 694 C C . GLY A 1 88 ? -15.145 -13.379 14.813 1.00 77.69 88 GLY A C 1
ATOM 695 O O . GLY A 1 88 ? -16.278 -13.383 15.275 1.00 77.69 88 GLY A O 1
ATOM 696 N N . ASN A 1 89 ? -14.466 -12.246 14.588 1.00 83.44 89 ASN A N 1
ATOM 697 C CA . ASN A 1 89 ? -14.957 -10.894 14.872 1.00 83.44 89 ASN A CA 1
ATOM 698 C C . ASN A 1 89 ? -15.515 -10.724 16.311 1.00 83.44 89 ASN A C 1
ATOM 700 O O . ASN A 1 89 ? -16.667 -10.321 16.488 1.00 83.44 89 ASN A O 1
ATOM 704 N N . PRO A 1 90 ? -14.717 -11.006 17.363 1.00 90.06 90 PRO A N 1
ATOM 705 C CA . PRO A 1 90 ? -15.183 -11.019 18.757 1.00 90.06 90 PRO A CA 1
ATOM 706 C C . PRO A 1 90 ? -15.630 -9.645 19.288 1.00 90.06 90 PRO A C 1
ATOM 708 O O . PRO A 1 90 ? -16.287 -9.571 20.321 1.00 90.06 90 PRO A O 1
ATOM 711 N N . LYS A 1 91 ? -15.293 -8.553 18.589 1.00 93.06 91 LYS A N 1
ATOM 712 C CA . LYS A 1 91 ? -15.764 -7.189 18.881 1.00 93.06 91 LYS A CA 1
ATOM 713 C C . LYS A 1 91 ? -17.009 -6.785 18.078 1.00 93.06 91 LYS A C 1
ATOM 715 O O . LYS A 1 91 ? -17.462 -5.654 18.202 1.00 93.06 91 LYS A O 1
ATOM 720 N N . ASN A 1 92 ? -17.573 -7.699 17.280 1.00 93.44 92 ASN A N 1
ATOM 721 C CA . ASN A 1 92 ? -18.801 -7.515 16.499 1.00 93.44 92 ASN A CA 1
ATOM 722 C C . ASN A 1 92 ? -18.760 -6.333 15.500 1.00 93.44 92 ASN A C 1
ATOM 724 O O . ASN A 1 92 ? -19.795 -5.737 15.200 1.00 93.44 92 ASN A O 1
ATOM 728 N N . ILE A 1 93 ? -17.570 -6.018 14.973 1.00 91.81 93 ILE A N 1
ATOM 729 C CA . ILE A 1 93 ? -17.312 -4.914 14.036 1.00 91.81 93 ILE A CA 1
ATOM 730 C C . ILE A 1 93 ? -18.203 -5.053 12.797 1.00 91.81 93 ILE A C 1
ATOM 732 O O . ILE A 1 93 ? -18.273 -6.133 12.202 1.00 91.81 93 ILE A O 1
ATOM 736 N N . LYS A 1 94 ? -18.880 -3.974 12.405 1.00 90.44 94 LYS A N 1
ATOM 737 C CA . LYS A 1 94 ? -19.816 -3.916 11.275 1.00 90.44 94 LYS A CA 1
ATOM 738 C C . LYS A 1 94 ? -19.251 -3.163 10.076 1.00 90.44 94 LYS A C 1
ATOM 740 O O . LYS A 1 94 ? -19.586 -3.512 8.946 1.00 90.44 94 LYS A O 1
ATOM 745 N N . GLY A 1 95 ? -18.398 -2.160 10.283 1.00 89.38 95 GLY A N 1
ATOM 746 C CA . GLY A 1 95 ? -17.832 -1.390 9.179 1.00 89.38 95 GLY A CA 1
ATOM 747 C C . GLY A 1 95 ? -16.890 -0.251 9.581 1.00 89.38 95 GLY A C 1
ATOM 748 O O . GLY A 1 95 ? -16.520 -0.114 10.743 1.00 89.38 95 GLY A O 1
ATOM 749 N N . PRO A 1 96 ? -16.481 0.592 8.614 1.00 92.75 96 PRO A N 1
ATOM 750 C CA . PRO A 1 96 ? -15.515 1.673 8.830 1.00 92.75 96 PRO A CA 1
ATOM 751 C C . PRO A 1 96 ? -15.891 2.680 9.927 1.00 92.75 96 PRO A C 1
ATOM 753 O O . PRO A 1 96 ? -15.001 3.269 10.534 1.00 92.75 96 PRO A O 1
ATOM 756 N N . GLN A 1 97 ? -17.184 2.864 10.201 1.00 96.75 97 GLN A N 1
ATOM 757 C CA . GLN A 1 97 ? -17.694 3.714 11.277 1.00 96.75 97 GLN A CA 1
ATOM 758 C C . GLN A 1 97 ? -17.234 3.249 12.670 1.00 96.75 97 GLN A C 1
ATOM 760 O O . GLN A 1 97 ? -16.994 4.092 13.531 1.00 96.75 97 GLN A O 1
ATOM 765 N N . ASP A 1 98 ? -17.012 1.947 12.884 1.00 96.56 98 ASP A N 1
ATOM 766 C CA . ASP A 1 98 ? -16.529 1.413 14.167 1.00 96.56 98 ASP A CA 1
ATOM 767 C C . ASP A 1 98 ? -15.109 1.885 14.520 1.00 96.56 98 ASP A C 1
ATOM 769 O O . ASP A 1 98 ? -14.692 1.780 15.671 1.00 96.56 98 ASP A O 1
ATOM 773 N N . LEU A 1 99 ? -14.363 2.470 13.573 1.00 96.88 99 LEU A N 1
ATOM 774 C CA . LEU A 1 99 ? -13.084 3.125 13.870 1.00 96.88 99 LEU A CA 1
ATOM 775 C C . LEU A 1 99 ? -13.239 4.295 14.859 1.00 96.88 99 LEU A C 1
ATOM 777 O O . LEU A 1 99 ? -12.284 4.592 15.574 1.00 96.88 99 LEU A O 1
ATOM 781 N N . ALA A 1 100 ? -14.420 4.920 14.933 1.00 97.19 100 ALA A N 1
ATOM 782 C CA . ALA A 1 100 ? -14.749 5.961 15.911 1.00 97.19 100 ALA A CA 1
ATOM 783 C C . ALA A 1 100 ? -15.104 5.413 17.308 1.00 97.19 100 ALA A C 1
ATOM 785 O O . ALA A 1 100 ? -15.196 6.178 18.266 1.00 97.19 100 ALA A O 1
ATOM 786 N N . ASN A 1 101 ? -15.291 4.096 17.464 1.00 97.12 101 ASN A N 1
ATOM 787 C CA . ASN A 1 101 ? -15.615 3.506 18.758 1.00 97.12 101 ASN A CA 1
ATOM 788 C C . ASN A 1 101 ? -14.404 3.598 19.705 1.00 97.12 101 ASN A C 1
ATOM 790 O O . 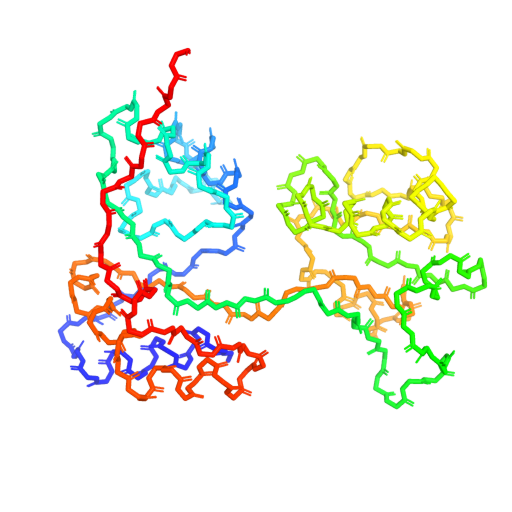ASN A 1 101 ? -13.331 3.045 19.441 1.00 97.12 101 ASN A O 1
ATOM 794 N N . LYS A 1 102 ? -14.588 4.302 20.824 1.00 96.31 102 LYS A N 1
ATOM 795 C CA . LYS A 1 102 ? -13.540 4.597 21.813 1.00 96.31 102 LYS A CA 1
ATOM 796 C C . LYS A 1 102 ? -13.179 3.407 22.704 1.00 96.31 102 LYS A C 1
ATOM 798 O O . LYS A 1 102 ? -12.091 3.364 23.265 1.00 96.31 102 LYS A O 1
ATOM 803 N N . SER A 1 103 ? -14.041 2.392 22.768 1.00 95.69 103 SER A N 1
ATOM 804 C CA . SER A 1 103 ? -13.774 1.120 23.454 1.00 95.69 103 SER A CA 1
ATOM 805 C C . SER A 1 103 ? -12.984 0.113 22.602 1.00 95.69 103 SER A C 1
ATOM 807 O O . SER A 1 103 ? -12.821 -1.034 23.022 1.00 95.69 103 SER A O 1
ATOM 809 N N . LEU A 1 104 ? -12.518 0.514 21.412 1.00 97.31 104 LEU A N 1
ATOM 810 C CA . LEU A 1 104 ? -11.696 -0.298 20.512 1.00 97.31 104 LEU A CA 1
ATOM 811 C C . LEU A 1 104 ? -10.302 0.298 20.313 1.00 97.31 104 LEU A C 1
ATOM 813 O O . LEU A 1 104 ? -10.131 1.521 20.277 1.00 97.31 104 LEU A O 1
ATOM 817 N N . VAL A 1 105 ? -9.326 -0.576 20.072 1.00 98.00 105 VAL A N 1
ATOM 818 C CA . VAL A 1 105 ? -7.942 -0.214 19.753 1.00 98.00 105 VAL A CA 1
ATOM 819 C C . VAL A 1 105 ? -7.701 -0.314 18.239 1.00 98.00 105 VAL A C 1
ATOM 821 O O . VAL A 1 105 ? -7.672 -1.400 17.659 1.00 98.00 105 VAL A O 1
ATOM 824 N N . LYS A 1 106 ? -7.528 0.833 17.580 1.00 97.31 106 LYS A N 1
ATOM 825 C CA . LYS A 1 106 ? -7.395 1.004 16.128 1.00 97.31 106 LYS A CA 1
ATOM 826 C C . LYS A 1 106 ? -5.921 0.964 15.700 1.00 97.31 106 LYS A C 1
ATOM 828 O O . LYS A 1 106 ? -5.124 1.798 16.128 1.00 97.31 106 LYS A O 1
ATOM 833 N N . SER A 1 107 ? -5.557 0.062 14.787 1.00 96.69 107 SER A N 1
ATOM 834 C CA . SER A 1 107 ? -4.257 0.063 14.095 1.00 96.69 107 SER A CA 1
ATOM 835 C C . SER A 1 107 ? -4.381 0.730 12.723 1.00 96.69 107 SER A C 1
ATOM 837 O O . SER A 1 107 ? -5.023 0.198 11.816 1.00 96.69 107 SER A O 1
ATOM 839 N N . LEU A 1 108 ? -3.771 1.904 12.548 1.00 97.25 108 LEU A N 1
ATOM 840 C CA . LEU A 1 108 ? -3.851 2.681 11.308 1.00 97.25 108 LEU A CA 1
ATOM 841 C C . LEU A 1 108 ? -2.476 2.813 10.627 1.00 97.25 108 LEU A C 1
ATOM 843 O O . LEU A 1 108 ? -1.471 3.023 11.311 1.00 97.25 108 LEU A O 1
ATOM 847 N N . PRO A 1 109 ? -2.395 2.768 9.284 1.00 94.94 109 PRO A N 1
ATOM 848 C CA . PRO A 1 109 ? -1.157 3.082 8.576 1.00 94.94 109 PRO A CA 1
ATOM 849 C C . PRO A 1 109 ? -0.744 4.542 8.818 1.00 94.94 109 PRO A C 1
ATOM 851 O O . PRO A 1 109 ? -1.596 5.431 8.814 1.00 94.94 109 PRO A O 1
ATOM 854 N N . ASN A 1 110 ? 0.549 4.837 8.980 1.00 96.12 110 ASN A N 1
ATOM 855 C CA . ASN A 1 110 ? 0.961 6.209 9.309 1.00 96.12 110 ASN A CA 1
ATOM 856 C C . ASN A 1 110 ? 0.727 7.220 8.156 1.00 96.12 110 ASN A C 1
ATOM 858 O O . ASN A 1 110 ? 1.183 6.993 7.028 1.00 96.12 110 ASN A O 1
ATOM 862 N N . PRO A 1 111 ? 0.117 8.396 8.423 1.00 94.94 111 PRO A N 1
ATOM 863 C CA . PRO A 1 111 ? -0.188 9.411 7.402 1.00 94.94 111 PRO A CA 1
ATOM 864 C C . PRO A 1 111 ? 1.059 10.057 6.782 1.00 94.94 111 PRO A C 1
ATOM 866 O O . PRO A 1 111 ? 1.008 10.641 5.693 1.00 94.94 111 PRO A O 1
ATOM 869 N N . LEU A 1 112 ? 2.207 9.971 7.458 1.00 93.62 112 LEU A N 1
ATOM 870 C CA . LEU A 1 112 ? 3.444 10.583 6.988 1.00 93.62 112 LEU A CA 1
ATOM 871 C C . LEU A 1 112 ? 3.995 9.878 5.744 1.00 93.62 112 LEU A C 1
ATOM 873 O O . LEU A 1 112 ? 4.297 10.560 4.758 1.00 93.62 112 LEU A O 1
ATOM 877 N N . THR A 1 113 ? 4.101 8.543 5.770 1.00 89.31 113 THR A N 1
ATOM 878 C CA . THR A 1 113 ? 4.831 7.775 4.743 1.00 89.31 113 THR A CA 1
ATOM 879 C C . THR A 1 113 ? 4.009 6.721 4.001 1.00 89.31 113 THR A C 1
ATOM 881 O O . THR A 1 113 ? 4.418 6.315 2.912 1.00 89.31 113 THR A O 1
ATOM 884 N N . GLU A 1 114 ? 2.857 6.293 4.525 1.00 90.62 114 GLU A N 1
ATOM 885 C CA . GLU A 1 114 ? 2.089 5.199 3.928 1.00 90.62 114 GLU A CA 1
ATOM 886 C C . GLU A 1 114 ? 0.960 5.692 3.021 1.00 90.62 114 GLU A C 1
ATOM 888 O O . GLU A 1 114 ? -0.040 6.244 3.477 1.00 90.62 114 GLU A O 1
ATOM 893 N N . GLY A 1 115 ? 1.096 5.435 1.715 1.00 86.25 115 GLY A N 1
ATOM 894 C CA . GLY A 1 115 ? 0.130 5.871 0.700 1.00 86.25 115 GLY A CA 1
ATOM 895 C C . GLY A 1 115 ? -1.302 5.378 0.935 1.00 86.25 115 GLY A C 1
ATOM 896 O O . GLY A 1 115 ? -2.241 6.103 0.621 1.00 86.25 115 GLY A O 1
ATOM 897 N N . ILE A 1 116 ? -1.470 4.200 1.549 1.00 89.06 116 ILE A N 1
ATOM 898 C CA . ILE A 1 116 ? -2.779 3.652 1.932 1.00 89.06 116 ILE A CA 1
ATOM 899 C C . ILE A 1 116 ? -3.581 4.649 2.780 1.00 89.06 116 ILE A C 1
ATOM 901 O O . ILE A 1 116 ? -4.696 5.001 2.412 1.00 89.06 116 ILE A O 1
ATOM 905 N N . PHE A 1 117 ? -3.013 5.188 3.860 1.00 93.94 117 PHE A N 1
ATOM 906 C CA . PHE A 1 117 ? -3.722 6.126 4.729 1.00 93.94 117 PHE A CA 1
ATOM 907 C C . PHE A 1 117 ? -3.561 7.572 4.261 1.00 93.94 117 PHE A C 1
ATOM 909 O O . PHE A 1 117 ? -4.517 8.344 4.312 1.00 93.94 117 PHE A O 1
ATOM 916 N N . LYS A 1 118 ? -2.390 7.933 3.722 1.00 91.06 118 LYS A N 1
ATOM 917 C CA . LYS A 1 118 ? -2.100 9.287 3.229 1.00 91.06 118 LYS A CA 1
ATOM 918 C C . LYS A 1 118 ? -2.994 9.724 2.063 1.00 91.06 118 LYS A C 1
ATOM 920 O O . LYS A 1 118 ? -3.267 10.913 1.949 1.00 91.06 118 LYS A O 1
ATOM 925 N N . PHE A 1 119 ? -3.421 8.795 1.205 1.00 87.00 119 PHE A N 1
ATOM 926 C CA . PHE A 1 119 ? -4.242 9.108 0.029 1.00 87.00 119 PHE A CA 1
ATOM 927 C C . PHE A 1 119 ? -5.677 8.574 0.133 1.00 87.00 119 PHE A C 1
ATOM 929 O O . PHE A 1 119 ? -6.593 9.259 -0.308 1.00 87.00 119 PHE A O 1
ATOM 936 N N . TYR A 1 120 ? -5.892 7.398 0.739 1.00 90.81 120 TYR A N 1
ATOM 937 C CA . TYR A 1 120 ? -7.208 6.742 0.751 1.00 90.81 120 TYR A CA 1
ATOM 938 C C . TYR A 1 120 ? -7.844 6.705 2.146 1.00 90.81 120 TYR A C 1
ATOM 940 O O . TYR A 1 120 ? -8.960 7.181 2.315 1.00 90.81 120 TYR A O 1
ATOM 948 N N . GLY A 1 121 ? -7.144 6.195 3.165 1.00 92.62 121 GLY A N 1
ATOM 949 C CA . GLY A 1 121 ? -7.695 6.029 4.518 1.00 92.62 121 GLY A CA 1
ATOM 950 C C . GLY A 1 121 ? -8.112 7.348 5.176 1.00 92.62 121 GLY A C 1
ATOM 951 O O . GLY A 1 121 ? -9.222 7.455 5.684 1.00 92.62 121 GLY A O 1
ATOM 952 N N . SER A 1 122 ? -7.279 8.387 5.094 1.00 94.75 122 SER A N 1
ATOM 953 C CA . SER A 1 122 ? -7.624 9.728 5.592 1.00 94.75 122 SER A CA 1
ATOM 954 C C . SER A 1 122 ? -8.765 10.383 4.806 1.00 94.75 122 SER A C 1
ATOM 956 O O . SER A 1 122 ? -9.607 11.042 5.408 1.00 94.75 122 SER A O 1
ATOM 958 N N . ALA A 1 123 ? -8.845 10.174 3.488 1.00 94.25 123 ALA A N 1
ATOM 959 C CA . ALA A 1 123 ? -9.957 10.656 2.666 1.00 94.25 123 ALA A CA 1
ATOM 960 C C . ALA A 1 123 ? -11.275 9.931 3.002 1.00 94.25 123 ALA A C 1
ATOM 962 O O . ALA A 1 123 ? -12.323 10.567 3.092 1.00 94.25 123 ALA A O 1
ATOM 963 N N . MET A 1 124 ? -11.212 8.621 3.260 1.00 95.81 124 MET A N 1
ATOM 964 C CA . MET A 1 124 ? -12.336 7.802 3.717 1.00 95.81 124 MET A CA 1
ATOM 965 C C . MET A 1 124 ? -12.841 8.268 5.089 1.00 95.81 124 MET A C 1
ATOM 967 O O . MET A 1 124 ? -14.015 8.610 5.204 1.00 95.81 124 MET A O 1
ATOM 971 N N . LEU A 1 125 ? -11.963 8.409 6.090 1.00 97.56 125 LEU A N 1
ATOM 972 C CA . LEU A 1 125 ? -12.346 8.922 7.413 1.00 97.56 125 LEU A CA 1
ATOM 973 C C . LEU A 1 125 ? -12.929 10.346 7.350 1.00 97.56 125 LEU A C 1
ATOM 975 O O . LEU A 1 125 ? -13.851 10.658 8.097 1.00 97.56 125 LEU A O 1
ATOM 979 N N . LYS A 1 126 ? -12.433 11.207 6.447 1.00 97.31 126 LYS A N 1
ATOM 980 C CA . LYS A 1 126 ? -12.997 12.551 6.221 1.00 97.31 126 LYS A CA 1
ATOM 981 C C . LYS A 1 126 ? -14.386 12.495 5.587 1.00 97.31 126 LYS A C 1
ATOM 983 O O . LYS A 1 126 ? -15.275 13.201 6.045 1.00 97.31 126 LYS A O 1
ATOM 988 N N . LYS A 1 127 ? -14.603 11.624 4.593 1.00 96.50 127 LYS A N 1
ATOM 989 C CA . LYS A 1 127 ? -15.930 11.397 3.988 1.00 96.50 127 LYS A CA 1
ATOM 990 C C . LYS A 1 127 ? -16.946 10.837 4.996 1.00 96.50 127 LYS A C 1
ATOM 992 O O . LYS A 1 127 ? -18.137 11.078 4.844 1.00 96.50 127 LYS A O 1
ATOM 997 N N . LEU A 1 128 ? -16.479 10.116 6.015 1.00 96.56 128 LEU A N 1
ATOM 998 C CA . LEU A 1 128 ? -17.293 9.609 7.124 1.00 96.56 128 LEU A CA 1
ATOM 999 C C . LEU A 1 128 ? -17.472 10.609 8.284 1.00 96.56 128 LEU A C 1
ATOM 1001 O O . LEU A 1 128 ? -18.139 10.274 9.254 1.00 96.56 128 LEU A O 1
ATOM 1005 N N . GLY A 1 129 ? -16.857 11.797 8.237 1.00 98.19 129 GLY A N 1
ATOM 1006 C CA . GLY A 1 129 ? -16.893 12.799 9.315 1.00 98.19 129 GLY A CA 1
ATOM 1007 C C . GLY A 1 129 ? -15.988 12.507 10.526 1.00 98.19 129 GLY A C 1
ATOM 1008 O O . GLY A 1 129 ? -15.671 13.416 11.284 1.00 98.19 129 GLY A O 1
ATOM 1009 N N . ILE A 1 130 ? -15.494 11.277 10.676 1.00 98.12 130 ILE A N 1
ATOM 1010 C CA . ILE A 1 130 ? -14.794 10.789 11.880 1.00 98.12 130 ILE A CA 1
ATOM 1011 C C . ILE A 1 130 ? -13.267 11.016 11.886 1.00 98.12 130 ILE A C 1
ATOM 1013 O O . ILE A 1 130 ? -12.574 10.527 12.774 1.00 98.12 130 ILE A O 1
ATOM 1017 N N . TYR A 1 131 ? -12.694 11.731 10.908 1.00 97.88 131 TYR A N 1
ATOM 1018 C CA . TYR A 1 131 ? -11.231 11.903 10.808 1.00 97.88 131 TYR A CA 1
ATOM 1019 C C . TYR A 1 131 ? -10.593 12.512 12.063 1.00 97.88 131 TYR A C 1
ATOM 1021 O O . TYR A 1 131 ? -9.551 12.028 12.509 1.00 97.88 131 TYR A O 1
ATOM 1029 N N . GLU A 1 132 ? -11.197 13.556 12.628 1.00 97.81 132 GLU A N 1
ATOM 1030 C CA . GLU A 1 132 ? -10.672 14.211 13.827 1.00 97.81 132 GLU A CA 1
ATOM 1031 C C . GLU A 1 132 ? -10.800 13.310 15.057 1.00 97.81 132 GLU A C 1
ATOM 1033 O O . GLU A 1 132 ? -9.792 13.046 15.707 1.00 97.81 132 GLU A O 1
ATOM 1038 N N . GLU A 1 133 ? -11.986 12.750 15.306 1.00 97.69 133 GLU A N 1
ATOM 1039 C CA . GLU A 1 133 ? -12.243 11.838 16.429 1.00 97.69 133 GLU A CA 1
ATOM 1040 C C . GLU A 1 133 ? -11.320 10.612 16.422 1.00 97.69 133 GLU A C 1
ATOM 1042 O O . GLU A 1 133 ? -10.802 10.227 17.464 1.00 97.69 133 GLU A O 1
ATOM 1047 N N . VAL A 1 134 ? -11.051 10.026 15.253 1.00 97.19 134 VAL A N 1
ATOM 1048 C CA . VAL A 1 134 ? -10.205 8.828 15.136 1.00 97.19 134 VAL A CA 1
ATOM 1049 C C . VAL A 1 134 ? -8.710 9.147 15.270 1.00 97.19 134 VAL A C 1
ATOM 1051 O O . VAL A 1 134 ? -7.942 8.290 15.715 1.00 97.19 134 VAL A O 1
ATOM 1054 N N . THR A 1 135 ? -8.262 10.345 14.870 1.00 97.50 135 THR A N 1
ATOM 1055 C CA . THR A 1 135 ? -6.822 10.664 14.731 1.00 97.50 135 THR A CA 1
ATOM 1056 C C . THR A 1 135 ? -6.296 11.766 15.652 1.00 97.50 135 THR A C 1
ATOM 1058 O O . THR A 1 135 ? -5.083 11.990 15.669 1.00 97.50 135 THR A O 1
ATOM 1061 N N . ALA A 1 136 ? -7.163 12.486 16.370 1.00 97.38 136 ALA A N 1
ATOM 1062 C CA . ALA A 1 136 ? -6.853 13.760 17.034 1.00 97.38 136 ALA A CA 1
ATOM 1063 C C . ALA A 1 136 ? -6.085 14.743 16.117 1.00 97.38 136 ALA A C 1
ATOM 1065 O O . ALA A 1 136 ? -5.147 15.416 16.544 1.00 97.38 136 ALA A O 1
ATOM 1066 N N . ASN A 1 137 ? -6.407 14.729 14.814 1.00 97.00 137 ASN A N 1
ATOM 1067 C CA . ASN A 1 137 ? -5.700 15.418 13.721 1.00 97.00 137 ASN A CA 1
ATOM 1068 C C . ASN A 1 137 ? -4.174 15.146 13.620 1.00 97.00 137 ASN A C 1
ATOM 1070 O O . ASN A 1 137 ? -3.469 15.763 12.817 1.00 97.00 137 ASN A O 1
ATOM 1074 N N . LYS A 1 138 ? -3.638 14.192 14.389 1.00 96.88 138 LYS A N 1
ATOM 1075 C CA . LYS A 1 138 ? -2.201 14.018 14.640 1.00 96.88 138 LYS A CA 1
ATOM 1076 C C . LYS A 1 138 ? -1.469 13.390 13.453 1.00 96.88 138 LYS A C 1
ATOM 1078 O O . LYS A 1 138 ? -2.009 12.556 12.730 1.00 96.88 138 LYS A O 1
ATOM 1083 N N . GLN A 1 139 ? -0.212 13.785 13.242 1.00 95.44 139 GLN A N 1
ATOM 1084 C CA . GLN A 1 139 ? 0.593 13.397 12.075 1.00 95.44 139 GLN A CA 1
ATOM 1085 C C . GLN A 1 139 ? 1.957 12.830 12.502 1.00 95.44 139 GLN A C 1
ATOM 1087 O O . GLN A 1 139 ? 2.972 13.520 12.476 1.00 95.44 139 GLN A O 1
ATOM 1092 N N . CY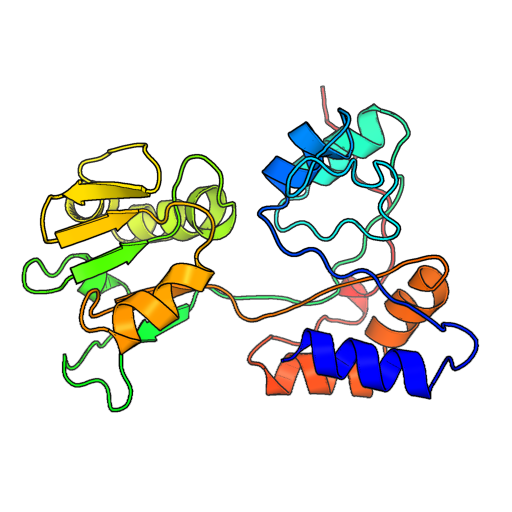S A 1 140 ? 1.994 11.558 12.903 1.00 95.62 140 CYS A N 1
ATOM 1093 C CA . CYS A 1 140 ? 3.226 10.869 13.309 1.00 95.62 140 CYS A CA 1
ATOM 1094 C C . CYS A 1 140 ? 3.283 9.421 12.777 1.00 95.62 140 CYS A C 1
ATOM 1096 O O . CYS A 1 140 ? 2.409 8.993 12.023 1.00 95.62 140 CYS A O 1
ATOM 1098 N N . LYS A 1 141 ? 4.353 8.687 13.110 1.00 95.25 141 LYS A N 1
ATOM 1099 C CA . LYS A 1 141 ? 4.561 7.264 12.780 1.00 95.25 141 LYS A CA 1
ATOM 1100 C C . LYS A 1 141 ? 5.099 6.524 14.007 1.00 95.25 141 LYS A C 1
ATOM 1102 O O . LYS A 1 141 ? 5.882 7.107 14.754 1.00 95.25 141 LYS A O 1
ATOM 1107 N N . GLY A 1 142 ? 4.726 5.260 14.190 1.00 96.25 142 GLY A N 1
ATOM 1108 C CA . GLY A 1 142 ? 5.132 4.438 15.337 1.00 96.25 142 GLY A CA 1
ATOM 1109 C C . GLY A 1 142 ? 4.707 5.048 16.671 1.00 96.25 142 GLY A C 1
ATOM 1110 O O . GLY A 1 142 ? 5.512 5.112 17.596 1.00 96.25 142 GLY A O 1
ATOM 1111 N N . CYS A 1 143 ? 3.490 5.584 16.725 1.00 96.69 143 CYS A N 1
ATOM 1112 C CA . CYS A 1 143 ? 3.025 6.489 17.769 1.00 96.69 143 CYS A CA 1
ATOM 1113 C C . CYS A 1 143 ? 1.535 6.284 18.050 1.00 96.69 143 CYS A C 1
ATOM 1115 O O . CYS A 1 143 ? 0.768 5.929 17.157 1.00 96.69 143 CYS A O 1
ATOM 1117 N N . TRP A 1 144 ? 1.097 6.615 19.261 1.00 97.81 144 TRP A N 1
ATOM 1118 C CA . TRP A 1 144 ? -0.325 6.800 19.529 1.00 97.81 144 TRP A CA 1
ATOM 1119 C C . TRP A 1 144 ? -0.797 8.147 18.970 1.00 97.81 144 TRP A C 1
ATOM 1121 O O . TRP A 1 144 ? -0.258 9.203 19.326 1.00 97.81 144 TRP A O 1
ATOM 1131 N N . ALA A 1 145 ? -1.809 8.109 18.107 1.00 97.12 145 ALA A N 1
ATOM 1132 C CA . ALA A 1 145 ? -2.605 9.270 17.740 1.00 97.12 145 ALA A CA 1
ATOM 1133 C C . ALA A 1 145 ? -3.383 9.739 18.984 1.00 97.12 145 ALA A C 1
ATOM 1135 O O . ALA A 1 145 ? -3.129 10.827 19.502 1.00 97.12 145 ALA A O 1
ATOM 1136 N N . ILE A 1 146 ? -4.180 8.823 19.541 1.00 97.75 146 ILE A N 1
ATOM 1137 C CA . ILE A 1 146 ? -4.865 8.910 20.837 1.00 97.75 146 ILE A CA 1
ATOM 1138 C C . ILE A 1 146 ? -4.362 7.734 21.681 1.00 97.75 146 ILE A C 1
ATOM 1140 O O . ILE A 1 146 ? -4.316 6.608 21.184 1.00 97.75 146 ILE A O 1
ATOM 1144 N N . LEU A 1 147 ? -3.909 7.986 22.913 1.00 97.12 147 LEU A N 1
ATOM 1145 C CA . LEU A 1 147 ? -3.252 6.977 23.755 1.00 97.12 147 LEU A CA 1
ATOM 1146 C C . LEU A 1 147 ? -4.225 5.855 24.140 1.00 97.12 147 LEU A C 1
ATOM 1148 O O . LEU A 1 147 ? -5.314 6.130 24.623 1.00 97.12 147 LEU A O 1
ATOM 1152 N N . GLY A 1 148 ? -3.831 4.601 23.907 1.00 95.25 148 GLY A N 1
ATOM 1153 C CA . GLY A 1 148 ? -4.673 3.421 24.140 1.00 95.25 148 GLY A CA 1
ATOM 1154 C C . GLY A 1 148 ? -5.729 3.168 23.058 1.00 95.25 148 GLY A C 1
ATOM 1155 O O . GLY A 1 148 ? -6.177 2.039 22.918 1.00 95.25 148 GLY A O 1
ATOM 1156 N N . GLU A 1 149 ? -6.075 4.171 22.248 1.00 96.81 149 GLU A N 1
ATOM 1157 C CA . GLU A 1 149 ? -7.171 4.090 21.278 1.00 96.81 149 GLU A CA 1
ATOM 1158 C C . GLU A 1 149 ? -6.738 3.929 19.821 1.00 96.81 149 GLU A C 1
ATOM 1160 O O . GLU A 1 149 ? -7.282 3.082 19.125 1.00 96.81 149 GLU A O 1
ATOM 1165 N N . THR A 1 150 ? -5.799 4.741 19.325 1.00 97.88 150 THR A N 1
ATOM 1166 C CA . THR A 1 150 ? -5.421 4.738 17.900 1.00 97.88 150 THR A CA 1
ATOM 1167 C C . THR A 1 150 ? -3.909 4.772 17.755 1.00 97.88 150 THR A C 1
ATOM 1169 O O . THR A 1 150 ? -3.273 5.778 18.074 1.00 97.88 150 THR A O 1
ATOM 1172 N N . PHE A 1 151 ? -3.323 3.702 17.221 1.00 98.19 151 PHE A N 1
ATOM 1173 C CA . PHE A 1 151 ? -1.890 3.582 16.963 1.00 98.19 151 PHE A CA 1
ATOM 1174 C C . PHE A 1 151 ? -1.576 3.720 15.468 1.00 98.19 151 PHE A C 1
ATOM 1176 O O . PHE A 1 151 ? -2.081 2.955 14.644 1.00 98.19 151 PHE A O 1
ATOM 1183 N N . PHE A 1 152 ? -0.688 4.654 15.119 1.00 98.25 152 PHE A N 1
ATOM 1184 C CA . PHE A 1 152 ? -0.086 4.734 13.791 1.00 98.25 152 PHE A CA 1
ATOM 1185 C C . PHE A 1 152 ? 1.156 3.841 13.704 1.00 98.25 152 PHE A C 1
ATOM 1187 O O . PHE A 1 152 ? 2.120 4.035 14.448 1.00 98.25 152 PHE A O 1
ATOM 1194 N N . THR A 1 153 ? 1.168 2.923 12.737 1.00 95.31 153 THR A N 1
ATOM 1195 C CA . THR A 1 153 ? 2.282 2.004 12.421 1.00 95.31 153 THR A CA 1
ATOM 1196 C C . THR A 1 153 ? 3.643 2.690 12.267 1.00 95.31 153 THR A C 1
ATOM 1198 O O . THR A 1 153 ? 3.751 3.857 11.872 1.00 95.31 153 THR A O 1
ATOM 1201 N N . LYS A 1 154 ? 4.727 1.963 12.551 1.00 92.19 154 LYS A N 1
ATOM 1202 C CA . LYS A 1 154 ? 6.106 2.483 12.548 1.00 92.19 154 LYS A CA 1
ATOM 1203 C C . LYS A 1 154 ? 6.776 2.433 11.171 1.00 92.19 154 LYS A C 1
ATOM 1205 O O . LYS A 1 154 ? 7.565 3.326 10.845 1.00 92.19 154 LYS A O 1
ATOM 1210 N N . ARG A 1 155 ? 6.486 1.395 10.385 1.00 81.12 155 ARG A N 1
ATOM 1211 C CA . ARG A 1 155 ? 7.147 1.025 9.123 1.00 81.12 155 ARG A CA 1
ATOM 1212 C C . ARG A 1 155 ? 6.143 0.716 8.006 1.00 81.12 155 ARG A C 1
ATOM 1214 O O . ARG A 1 155 ? 6.365 1.177 6.886 1.00 81.12 155 ARG A O 1
ATOM 1221 N N . HIS A 1 156 ? 5.100 -0.071 8.283 1.00 83.25 156 HIS A N 1
ATOM 1222 C CA . HIS A 1 156 ? 4.103 -0.507 7.297 1.00 83.25 156 HIS A CA 1
ATOM 1223 C C . HIS A 1 156 ? 2.815 -1.049 7.955 1.00 83.25 156 HIS A C 1
ATOM 1225 O O . HIS A 1 156 ? 2.889 -1.779 8.938 1.00 83.25 156 HIS A O 1
ATOM 1231 N N . HIS A 1 157 ? 1.651 -0.893 7.319 1.00 86.19 157 HIS A N 1
ATOM 1232 C CA . HIS A 1 157 ? 0.365 -1.546 7.665 1.00 86.19 157 HIS A CA 1
ATOM 1233 C C . HIS A 1 157 ? 0.357 -3.087 7.650 1.00 86.19 157 HIS A C 1
ATOM 1235 O O . HIS A 1 157 ? -0.674 -3.715 7.859 1.00 86.19 157 HIS A O 1
ATOM 1241 N N . ARG A 1 158 ? 1.511 -3.727 7.420 1.00 80.69 158 ARG A N 1
ATOM 1242 C CA . ARG A 1 158 ? 1.701 -5.165 7.677 1.00 80.69 158 ARG A CA 1
ATOM 1243 C C . ARG A 1 158 ? 2.104 -5.446 9.133 1.00 80.69 158 ARG A C 1
ATOM 1245 O O . ARG A 1 158 ? 2.254 -6.602 9.498 1.00 80.69 158 ARG A O 1
ATOM 1252 N N . GLU A 1 159 ? 2.225 -4.409 9.965 1.00 85.62 159 GLU A N 1
ATOM 1253 C CA . GLU A 1 159 ? 2.215 -4.504 11.433 1.00 85.62 159 GLU A CA 1
ATOM 1254 C C . GLU A 1 159 ? 0.811 -4.822 11.982 1.00 85.62 159 GLU A C 1
ATOM 1256 O O . GLU A 1 159 ? 0.696 -5.462 13.021 1.00 85.62 159 GLU A O 1
ATOM 1261 N N . THR A 1 160 ? -0.255 -4.407 11.287 1.00 88.38 160 THR A N 1
ATOM 1262 C CA . THR A 1 160 ? -1.651 -4.541 11.738 1.00 88.38 160 THR A CA 1
ATOM 1263 C C . THR A 1 160 ? -2.093 -5.985 12.034 1.00 88.38 160 THR A C 1
ATOM 1265 O O . THR A 1 160 ? -2.655 -6.176 13.111 1.00 88.38 160 THR A O 1
ATOM 1268 N N . PRO A 1 161 ? -1.803 -7.011 11.199 1.00 82.38 161 PRO A N 1
ATOM 1269 C CA . PRO A 1 161 ? -2.115 -8.404 11.534 1.00 82.38 161 PRO A CA 1
ATOM 1270 C C . PRO A 1 161 ? -1.462 -8.839 12.851 1.00 82.38 161 PRO A C 1
ATOM 1272 O O . PRO A 1 161 ? -2.159 -9.274 13.758 1.00 82.38 161 PRO A O 1
ATOM 1275 N N . TYR A 1 162 ? -0.154 -8.602 13.005 1.00 83.44 162 TYR A N 1
ATOM 1276 C CA . TYR A 1 162 ? 0.596 -8.947 14.216 1.00 83.44 162 TYR A CA 1
ATOM 1277 C C . TYR A 1 162 ? 0.052 -8.233 15.464 1.00 83.44 162 TYR A C 1
ATOM 1279 O O . TYR A 1 162 ? -0.043 -8.836 16.532 1.00 83.44 162 TYR A O 1
ATOM 1287 N N . LEU A 1 163 ? -0.335 -6.957 15.345 1.00 89.62 163 LEU A N 1
ATOM 1288 C CA . LEU A 1 163 ? -0.959 -6.215 16.444 1.00 89.62 163 LEU A CA 1
ATOM 1289 C C . LEU A 1 163 ? -2.305 -6.833 16.854 1.00 89.62 163 LEU A C 1
ATOM 1291 O O . LEU A 1 163 ? -2.554 -6.956 18.050 1.00 89.62 163 LEU A O 1
ATOM 1295 N N . ILE A 1 164 ? -3.124 -7.274 15.896 1.00 85.06 164 ILE A N 1
ATOM 1296 C CA . ILE A 1 164 ? -4.412 -7.935 16.160 1.00 85.06 164 ILE A CA 1
ATOM 1297 C C . ILE A 1 164 ? -4.207 -9.334 16.765 1.00 85.06 164 ILE A C 1
ATOM 1299 O O . ILE A 1 164 ? -4.787 -9.652 17.801 1.00 85.06 164 ILE A O 1
ATOM 1303 N N . GLU A 1 165 ? -3.317 -10.142 16.189 1.00 81.25 165 GLU A N 1
ATOM 1304 C CA . GLU A 1 165 ? -2.949 -11.484 16.673 1.00 81.25 165 GLU A CA 1
ATOM 1305 C C . GLU A 1 165 ? -2.388 -11.475 18.108 1.00 81.25 165 GLU A C 1
ATOM 1307 O O . GLU A 1 165 ? -2.511 -12.461 18.828 1.00 81.25 165 GLU A O 1
ATOM 1312 N N . ASN A 1 166 ? -1.792 -10.357 18.537 1.00 89.75 166 ASN A N 1
ATOM 1313 C CA . ASN A 1 166 ? -1.217 -10.175 19.874 1.00 89.75 166 ASN A CA 1
ATOM 1314 C C . ASN A 1 166 ? -2.127 -9.368 20.827 1.00 89.75 166 ASN A C 1
ATOM 1316 O O . ASN A 1 166 ? -1.647 -8.926 21.872 1.00 89.75 166 ASN A O 1
ATOM 1320 N N . GLY A 1 167 ? -3.396 -9.115 20.476 1.00 91.94 167 GLY A N 1
ATOM 1321 C CA . GLY A 1 167 ? -4.345 -8.374 21.327 1.00 91.94 167 GLY A CA 1
ATOM 1322 C C . GLY A 1 167 ? -3.992 -6.896 21.561 1.00 91.94 167 GLY A C 1
ATOM 1323 O O . GLY A 1 167 ? -4.447 -6.295 22.529 1.00 91.94 167 GLY A O 1
ATOM 1324 N N . LYS A 1 168 ? -3.157 -6.306 20.695 1.00 95.75 168 LYS A N 1
ATOM 1325 C CA . LYS A 1 168 ? -2.686 -4.904 20.745 1.00 95.75 168 LYS A CA 1
ATOM 1326 C C . LYS A 1 168 ? -3.463 -3.982 19.796 1.00 95.75 168 LYS A C 1
ATOM 1328 O O . LYS A 1 168 ? -3.186 -2.786 19.745 1.00 95.75 168 LYS A O 1
ATOM 1333 N N . ALA A 1 169 ? -4.390 -4.542 19.024 1.00 95.81 169 ALA A N 1
ATOM 1334 C CA . ALA A 1 169 ? -5.391 -3.848 18.227 1.00 95.81 169 ALA A CA 1
ATOM 1335 C C . ALA A 1 169 ? -6.617 -4.761 18.060 1.00 95.81 169 ALA A C 1
ATOM 1337 O O . ALA A 1 169 ? -6.470 -5.976 17.971 1.00 95.81 169 ALA A O 1
ATOM 1338 N N . ASP A 1 170 ? -7.810 -4.186 17.973 1.00 96.56 170 ASP A N 1
ATOM 1339 C CA . ASP A 1 170 ? -9.046 -4.913 17.663 1.00 96.56 170 ASP A CA 1
ATOM 1340 C C . ASP A 1 170 ? -9.317 -4.948 16.153 1.00 96.56 170 ASP A C 1
ATOM 1342 O O . ASP A 1 170 ? -9.838 -5.932 15.618 1.00 96.56 170 ASP A O 1
ATOM 1346 N N . LEU A 1 171 ? -8.960 -3.854 15.472 1.00 94.38 171 LEU A N 1
ATOM 1347 C CA . LEU A 1 171 ? -9.208 -3.629 14.053 1.00 94.38 171 LEU A CA 1
ATOM 1348 C C . LEU A 1 171 ? -8.172 -2.693 13.410 1.00 94.38 171 LEU A C 1
ATOM 1350 O O . LEU A 1 171 ? -7.512 -1.908 14.097 1.00 94.38 171 LEU A O 1
ATOM 1354 N N . GLY A 1 172 ? -8.043 -2.730 12.081 1.00 91.81 172 GLY A N 1
ATOM 1355 C CA . GLY A 1 172 ? -7.159 -1.812 11.358 1.00 91.81 172 GLY A CA 1
ATOM 1356 C C . GLY A 1 172 ? -7.296 -1.803 9.835 1.00 91.81 172 GLY A C 1
ATOM 1357 O O . GLY A 1 172 ? -7.865 -2.714 9.240 1.00 91.81 172 GLY A O 1
ATOM 1358 N N . ILE A 1 173 ? -6.779 -0.748 9.196 1.00 91.25 173 ILE A N 1
ATOM 1359 C CA . ILE A 1 173 ? -6.915 -0.517 7.744 1.00 91.25 173 ILE A CA 1
ATOM 1360 C C . ILE A 1 173 ? -5.747 -1.155 6.979 1.00 91.25 173 ILE A C 1
ATOM 1362 O O . ILE A 1 173 ? -4.591 -0.787 7.198 1.00 91.25 173 ILE A O 1
ATOM 1366 N N . VAL A 1 174 ? -6.047 -2.043 6.025 1.00 82.31 174 VAL A N 1
ATOM 1367 C CA . VAL A 1 174 ? -5.048 -2.769 5.217 1.00 82.31 174 VAL A CA 1
ATOM 1368 C C . VAL A 1 174 ? -5.375 -2.793 3.713 1.00 82.31 174 VAL A C 1
ATOM 1370 O O . VAL A 1 174 ? -6.489 -2.489 3.289 1.00 82.31 174 VAL A O 1
ATOM 1373 N N . TRP A 1 175 ? -4.369 -3.158 2.912 1.00 69.81 175 TRP A N 1
ATOM 1374 C CA . TRP A 1 175 ? -4.480 -3.553 1.502 1.00 69.81 175 TRP A CA 1
ATOM 1375 C C . TRP A 1 175 ? -4.369 -5.085 1.366 1.00 69.81 175 TRP A C 1
ATOM 1377 O O . TRP A 1 175 ? -3.612 -5.715 2.113 1.00 69.81 175 TRP A O 1
ATOM 1387 N N . ALA A 1 176 ? -4.945 -5.657 0.303 1.00 63.25 176 ALA A N 1
ATOM 1388 C CA . ALA A 1 176 ? -4.517 -6.961 -0.228 1.00 63.25 176 ALA A CA 1
ATOM 1389 C C . ALA A 1 176 ? -3.064 -6.914 -0.817 1.00 63.25 176 ALA A C 1
ATOM 1391 O O . ALA A 1 176 ? -2.459 -5.842 -0.911 1.00 63.25 176 ALA A O 1
ATOM 1392 N N . ARG A 1 177 ? -2.436 -8.052 -1.193 1.00 47.84 177 ARG A N 1
ATOM 1393 C CA . ARG A 1 177 ? -0.958 -8.200 -1.434 1.00 47.84 177 ARG A CA 1
ATOM 1394 C C . ARG A 1 177 ? -0.517 -8.355 -2.933 1.00 47.84 177 ARG A C 1
ATOM 1396 O O . ARG A 1 177 ? -1.132 -9.157 -3.614 1.00 47.84 177 ARG A O 1
ATOM 1403 N N . THR A 1 178 ? 0.556 -7.682 -3.441 1.00 46.81 178 THR A N 1
ATOM 1404 C CA . THR A 1 178 ? 0.957 -7.640 -4.903 1.00 46.81 178 THR A CA 1
ATOM 1405 C C . THR A 1 178 ? 2.453 -7.377 -5.296 1.00 46.81 178 THR A C 1
ATOM 1407 O O . THR A 1 178 ? 3.227 -6.918 -4.456 1.00 46.81 178 THR A O 1
ATOM 1410 N N . GLY A 1 179 ? 2.802 -7.612 -6.593 1.00 45.06 179 GLY A N 1
ATOM 1411 C CA . GLY A 1 179 ? 3.821 -6.965 -7.493 1.00 45.06 179 GLY A CA 1
ATOM 1412 C C . GLY A 1 179 ? 5.354 -7.303 -7.519 1.00 45.06 179 GLY A C 1
ATOM 1413 O O . GLY A 1 179 ? 6.003 -7.142 -6.490 1.00 45.06 179 GLY A O 1
ATOM 1414 N N . LYS A 1 180 ? 5.944 -7.634 -8.712 1.00 46.78 180 LYS A N 1
ATOM 1415 C CA . LYS A 1 180 ? 7.352 -7.442 -9.273 1.00 46.78 180 LYS A CA 1
ATOM 1416 C C . LYS A 1 180 ? 7.686 -8.519 -10.366 1.00 46.78 180 LYS A C 1
ATOM 1418 O O . LYS A 1 180 ? 6.993 -9.521 -10.350 1.00 46.78 180 LYS A O 1
ATOM 1423 N N . HIS A 1 181 ? 8.683 -8.481 -11.288 1.00 39.09 181 HIS A N 1
ATOM 1424 C CA . HIS A 1 181 ? 9.800 -7.560 -11.684 1.00 39.09 181 HIS A CA 1
ATOM 1425 C C . HIS A 1 181 ? 10.050 -7.578 -13.244 1.00 39.09 181 HIS A C 1
ATOM 1427 O O . HIS A 1 181 ? 9.054 -7.803 -13.925 1.00 39.09 181 HIS A O 1
ATOM 1433 N N . ALA A 1 182 ? 11.233 -7.242 -13.844 1.00 37.75 182 ALA A N 1
ATOM 1434 C CA . ALA A 1 182 ? 11.233 -6.445 -15.108 1.00 37.75 182 ALA A CA 1
ATOM 1435 C C . ALA A 1 182 ? 12.123 -6.574 -16.386 1.00 37.75 182 ALA A C 1
ATOM 1437 O O . ALA A 1 182 ? 11.790 -5.832 -17.308 1.00 37.75 182 ALA A O 1
ATOM 1438 N N . TYR A 1 183 ? 13.103 -7.460 -16.620 1.00 39.81 183 TYR A N 1
ATOM 1439 C CA . TYR A 1 183 ? 13.426 -7.752 -18.049 1.00 39.81 183 TYR A CA 1
ATOM 1440 C C . TYR A 1 183 ? 12.185 -8.366 -18.732 1.00 39.81 183 TYR A C 1
ATOM 1442 O O . TYR A 1 183 ? 11.440 -7.728 -19.474 1.00 39.81 183 TYR A O 1
ATOM 1450 N N . ASN A 1 184 ? 11.864 -9.592 -18.348 1.00 44.97 184 ASN A N 1
ATOM 1451 C CA . ASN A 1 184 ? 10.857 -9.947 -17.348 1.00 44.97 184 ASN A CA 1
ATOM 1452 C C . ASN A 1 184 ? 9.654 -9.019 -17.086 1.00 44.97 184 ASN A C 1
ATOM 1454 O O . ASN A 1 184 ? 8.715 -9.555 -16.539 1.00 44.97 184 ASN A O 1
ATOM 1458 N N . ALA A 1 185 ? 9.578 -7.731 -17.448 1.00 49.66 185 ALA A N 1
ATOM 1459 C CA . ALA A 1 185 ? 8.355 -6.916 -17.339 1.00 49.66 185 ALA A CA 1
ATOM 1460 C C . ALA A 1 185 ? 7.622 -6.953 -18.654 1.00 49.66 185 ALA A C 1
ATOM 1462 O O . ALA A 1 185 ? 6.412 -7.063 -18.631 1.00 49.66 185 ALA A O 1
ATOM 1463 N N . SER A 1 186 ? 8.309 -6.985 -19.791 1.00 56.34 186 SER A N 1
ATOM 1464 C CA . SER A 1 186 ? 7.640 -7.356 -21.037 1.00 56.34 186 SER A CA 1
ATOM 1465 C C . SER A 1 186 ? 6.963 -8.728 -20.873 1.00 56.34 186 SER A C 1
ATOM 1467 O O . SER A 1 186 ? 5.813 -8.895 -21.260 1.00 56.34 186 SER A O 1
ATOM 1469 N N . ARG A 1 187 ? 7.616 -9.671 -20.167 1.00 65.69 187 ARG A N 1
ATOM 1470 C CA . ARG A 1 187 ? 7.061 -11.001 -19.834 1.00 65.69 187 ARG A CA 1
ATOM 1471 C C . ARG A 1 187 ? 6.079 -10.986 -18.644 1.00 65.69 187 ARG A C 1
ATOM 1473 O O . ARG A 1 187 ? 5.066 -11.666 -18.716 1.00 65.69 187 ARG A O 1
ATOM 1480 N N . TYR A 1 188 ? 6.319 -10.219 -17.573 1.00 66.88 188 TYR A N 1
ATOM 1481 C CA . TYR A 1 188 ? 5.462 -10.178 -16.371 1.00 66.88 188 TYR A CA 1
ATOM 1482 C C . TYR A 1 188 ? 4.242 -9.272 -16.551 1.00 66.88 188 TYR A C 1
ATOM 1484 O O . TYR A 1 188 ? 3.185 -9.598 -16.045 1.00 66.88 188 TYR A O 1
ATOM 1492 N N . LEU A 1 189 ? 4.336 -8.168 -17.295 1.00 68.25 189 LEU A N 1
ATOM 1493 C CA . LEU A 1 189 ? 3.187 -7.351 -17.698 1.00 68.25 189 LEU A CA 1
ATOM 1494 C C . LEU A 1 189 ? 2.303 -8.118 -18.691 1.00 68.25 189 LEU A C 1
ATOM 1496 O O . LEU A 1 189 ? 1.091 -8.088 -18.532 1.00 68.25 189 LEU A O 1
ATOM 1500 N N . ALA A 1 190 ? 2.881 -8.871 -19.637 1.00 73.94 190 ALA A N 1
ATOM 1501 C CA . ALA A 1 190 ? 2.113 -9.800 -20.474 1.00 73.94 190 ALA A CA 1
ATOM 1502 C C . ALA A 1 190 ? 1.479 -10.933 -19.643 1.00 73.94 190 ALA A C 1
ATOM 1504 O O . ALA A 1 190 ? 0.302 -11.235 -19.794 1.00 73.94 190 ALA A O 1
ATOM 1505 N N . TYR A 1 191 ? 2.213 -11.509 -18.688 1.00 77.12 191 TYR A N 1
ATOM 1506 C CA . TYR A 1 191 ? 1.648 -12.450 -17.718 1.00 77.12 191 TYR A CA 1
ATOM 1507 C C . TYR A 1 191 ? 0.530 -11.817 -16.877 1.00 77.12 191 TYR A C 1
ATOM 1509 O O . TYR A 1 191 ? -0.484 -12.464 -16.647 1.00 77.12 191 TYR A O 1
ATOM 1517 N N . LEU A 1 192 ? 0.643 -10.547 -16.481 1.00 78.25 192 LEU A N 1
ATOM 1518 C CA . LEU A 1 192 ? -0.414 -9.814 -15.781 1.00 78.25 192 LEU A CA 1
ATOM 1519 C C . LEU A 1 192 ? -1.681 -9.637 -16.631 1.00 78.25 192 LEU A C 1
ATOM 1521 O O . LEU A 1 192 ? -2.742 -9.437 -16.042 1.00 78.25 192 LEU A O 1
ATOM 1525 N N . THR A 1 193 ? -1.609 -9.749 -17.965 1.00 80.12 193 THR A N 1
ATOM 1526 C CA . THR A 1 193 ? -2.796 -9.813 -18.836 1.00 80.12 193 THR A CA 1
ATOM 1527 C C . THR A 1 193 ? -3.330 -11.237 -19.045 1.00 80.12 193 THR A C 1
ATOM 1529 O O . THR A 1 193 ? -4.287 -11.407 -19.793 1.00 80.12 193 THR A O 1
ATOM 1532 N N . SER A 1 194 ? -2.731 -12.264 -18.429 1.00 79.62 194 SER A N 1
ATOM 1533 C CA . SER A 1 194 ? -3.224 -13.646 -18.496 1.00 79.62 194 SER A CA 1
ATOM 1534 C C . SER A 1 194 ? -4.310 -13.919 -17.456 1.00 79.62 194 SER A C 1
ATOM 1536 O O . SER A 1 194 ? -4.304 -13.348 -16.359 1.00 79.62 194 SER A O 1
ATOM 1538 N N . ASP A 1 195 ? -5.211 -14.851 -17.776 1.00 82.06 195 ASP A N 1
ATOM 1539 C CA . ASP A 1 195 ? -6.225 -15.309 -16.829 1.00 82.06 195 ASP A CA 1
ATOM 1540 C C . ASP A 1 195 ? -5.615 -15.919 -15.569 1.00 82.06 195 ASP A C 1
ATOM 1542 O O . ASP A 1 195 ? -6.117 -15.635 -14.488 1.00 82.06 195 ASP A O 1
ATOM 1546 N N . ASP A 1 196 ? -4.512 -16.669 -15.663 1.00 80.88 196 ASP A N 1
ATOM 1547 C CA . ASP A 1 196 ? -3.818 -17.235 -14.498 1.00 80.88 196 ASP A CA 1
ATOM 1548 C C . ASP A 1 196 ? -3.442 -16.149 -13.484 1.00 80.88 196 ASP A C 1
ATOM 1550 O O . ASP A 1 196 ? -3.821 -16.225 -12.313 1.00 80.88 196 ASP A O 1
ATOM 1554 N N . ALA A 1 197 ? -2.763 -15.090 -13.938 1.00 76.38 197 ALA A N 1
ATOM 1555 C CA . ALA A 1 197 ? -2.395 -13.983 -13.065 1.00 76.38 197 ALA A CA 1
ATOM 1556 C C . ALA A 1 197 ? -3.642 -13.300 -12.493 1.00 76.38 197 ALA A C 1
ATOM 1558 O O . ALA A 1 197 ? -3.733 -13.104 -11.282 1.00 76.38 197 ALA A O 1
ATOM 1559 N N . GLN A 1 198 ? -4.626 -12.963 -13.333 1.00 87.19 198 GLN A N 1
ATOM 1560 C CA . GLN A 1 198 ? -5.849 -12.290 -12.886 1.00 87.19 198 GLN A CA 1
ATOM 1561 C C . GLN A 1 198 ? -6.705 -13.164 -11.945 1.00 87.19 198 GLN A C 1
ATOM 1563 O O . GLN A 1 198 ? -7.376 -12.631 -11.061 1.00 87.19 198 GLN A O 1
ATOM 1568 N N . ASN A 1 199 ? -6.651 -14.491 -12.071 1.00 83.56 199 ASN A N 1
ATOM 1569 C CA . ASN A 1 199 ? -7.270 -15.450 -11.154 1.00 83.56 199 ASN A CA 1
ATOM 1570 C C . ASN A 1 199 ? -6.524 -15.500 -9.810 1.00 83.56 199 ASN A C 1
ATOM 1572 O O . ASN A 1 199 ? -7.177 -15.511 -8.766 1.00 83.56 199 ASN A O 1
ATOM 1576 N N . ILE A 1 200 ? -5.187 -15.433 -9.807 1.00 78.25 200 ILE A N 1
ATOM 1577 C CA . ILE A 1 200 ? -4.384 -15.294 -8.578 1.00 78.25 200 ILE A CA 1
ATOM 1578 C C . ILE A 1 200 ? -4.647 -13.934 -7.901 1.00 78.25 200 ILE A C 1
ATOM 1580 O O . ILE A 1 200 ? -4.773 -13.865 -6.681 1.00 78.25 200 ILE A O 1
ATOM 1584 N N . TYR A 1 201 ? -4.814 -12.834 -8.643 1.00 76.75 201 TYR A N 1
ATOM 1585 C CA . TYR A 1 201 ? -5.261 -11.572 -8.034 1.00 76.75 201 TYR A CA 1
ATOM 1586 C C . TYR A 1 201 ? -6.663 -11.716 -7.415 1.00 76.75 201 TYR A C 1
ATOM 1588 O O . TYR A 1 201 ? -6.863 -11.332 -6.260 1.00 76.75 201 TYR A O 1
ATOM 1596 N N . ALA A 1 202 ? -7.616 -12.326 -8.123 1.00 79.94 202 ALA A N 1
ATOM 1597 C CA . ALA A 1 202 ? -8.967 -12.541 -7.606 1.00 79.94 202 ALA A CA 1
ATOM 1598 C C . ALA A 1 202 ? -8.997 -13.420 -6.336 1.00 79.94 202 ALA A C 1
ATOM 1600 O O . ALA A 1 202 ? -9.685 -13.072 -5.374 1.00 79.94 202 ALA A O 1
ATOM 1601 N N . SER A 1 203 ? -8.214 -14.507 -6.277 1.00 77.88 203 SER A N 1
ATOM 1602 C CA . SER A 1 203 ? -8.178 -15.421 -5.120 1.00 77.88 203 SER A CA 1
ATOM 1603 C C . SER A 1 203 ? -7.645 -14.763 -3.839 1.00 77.88 203 SER A C 1
ATOM 1605 O O . SER A 1 203 ? -8.040 -15.143 -2.737 1.00 77.88 203 SER A O 1
ATOM 1607 N N . TYR A 1 204 ? -6.817 -13.720 -3.968 1.00 70.00 204 TYR A N 1
ATOM 1608 C CA . TYR A 1 204 ? -6.333 -12.899 -2.852 1.00 70.00 204 TYR A CA 1
ATOM 1609 C C . TYR A 1 204 ? -7.156 -11.615 -2.606 1.00 70.00 204 TYR A C 1
ATOM 1611 O O . TYR A 1 204 ? -6.698 -10.731 -1.877 1.00 70.00 204 TYR A O 1
ATOM 1619 N N . GLY A 1 205 ? -8.371 -11.517 -3.160 1.00 70.12 205 GLY A N 1
ATOM 1620 C CA . GLY A 1 205 ? -9.366 -10.491 -2.813 1.00 70.12 205 GLY A CA 1
ATOM 1621 C C . GLY A 1 205 ? -9.320 -9.195 -3.633 1.00 70.12 205 GLY A C 1
ATOM 1622 O O . GLY A 1 205 ? -9.980 -8.219 -3.259 1.00 70.12 205 GLY A O 1
ATOM 1623 N N . PHE A 1 206 ? -8.563 -9.168 -4.733 1.00 76.56 206 PHE A N 1
ATOM 1624 C CA . PHE A 1 206 ? -8.529 -8.040 -5.667 1.00 76.56 206 PHE A CA 1
ATOM 1625 C C . PHE A 1 206 ? -9.672 -8.091 -6.677 1.00 76.56 206 PHE A C 1
ATOM 1627 O O . PHE A 1 206 ? -10.180 -9.159 -7.015 1.00 76.56 206 PHE A O 1
ATOM 1634 N N . THR A 1 207 ? -10.002 -6.934 -7.247 1.00 85.00 207 THR A N 1
ATOM 1635 C CA . THR A 1 207 ? -10.783 -6.892 -8.485 1.00 85.00 207 THR A CA 1
ATOM 1636 C C . THR A 1 207 ? -9.831 -7.086 -9.667 1.00 85.00 207 THR A C 1
ATOM 1638 O O . THR A 1 207 ? -8.785 -6.425 -9.727 1.00 85.00 207 THR A O 1
ATOM 1641 N N . LYS A 1 208 ? -10.193 -7.972 -10.610 1.00 84.62 208 LYS A N 1
ATOM 1642 C CA . LYS A 1 208 ? -9.471 -8.129 -11.885 1.00 84.62 208 LYS A CA 1
ATOM 1643 C C . LYS A 1 208 ? -9.323 -6.768 -12.583 1.00 84.62 208 LYS A C 1
ATOM 1645 O O . LYS A 1 208 ? -10.222 -5.926 -12.520 1.00 84.62 208 LYS A O 1
ATOM 1650 N N . ALA A 1 209 ? -8.191 -6.551 -13.241 1.00 84.69 209 ALA A N 1
ATOM 1651 C CA . ALA A 1 209 ? -8.021 -5.422 -14.150 1.00 84.69 209 ALA A CA 1
ATOM 1652 C C . ALA A 1 209 ? -8.831 -5.660 -15.439 1.00 84.69 209 ALA A C 1
ATOM 1654 O O . ALA A 1 209 ? -8.977 -6.801 -15.870 1.00 84.69 209 ALA A O 1
ATOM 1655 N N . THR A 1 210 ? -9.361 -4.599 -16.052 1.00 85.56 210 THR A N 1
ATOM 1656 C CA . THR A 1 210 ? -10.000 -4.702 -17.378 1.00 85.56 210 THR A CA 1
ATOM 1657 C C . THR A 1 210 ? -8.949 -4.742 -18.489 1.00 85.56 210 THR A C 1
ATOM 1659 O O . THR A 1 210 ? -7.836 -4.249 -18.303 1.00 85.56 210 THR A O 1
ATOM 1662 N N . ASP A 1 211 ? -9.302 -5.208 -19.688 1.00 79.69 211 ASP A N 1
ATOM 1663 C CA . ASP A 1 211 ? -8.419 -5.155 -20.870 1.00 79.69 211 ASP A CA 1
ATOM 1664 C C . ASP A 1 211 ? -7.873 -3.733 -21.103 1.00 79.69 211 ASP A C 1
ATOM 1666 O O . ASP A 1 211 ? -6.698 -3.519 -21.404 1.00 79.69 211 ASP A O 1
ATOM 1670 N N . LYS A 1 212 ? -8.723 -2.723 -20.864 1.00 81.81 212 LYS A N 1
ATOM 1671 C CA . LYS A 1 212 ? -8.373 -1.301 -20.948 1.00 81.81 212 LYS A CA 1
ATOM 1672 C C . LYS A 1 212 ? -7.426 -0.841 -19.835 1.00 81.81 212 LYS A C 1
ATOM 1674 O O . LYS A 1 212 ? -6.672 0.105 -20.056 1.00 81.81 212 LYS A O 1
ATOM 1679 N N . ASP A 1 213 ? -7.422 -1.470 -18.664 1.00 82.69 213 ASP A N 1
ATOM 1680 C CA . ASP A 1 213 ? -6.455 -1.211 -17.586 1.00 82.69 213 ASP A CA 1
ATOM 1681 C C . ASP A 1 213 ? -5.084 -1.832 -17.897 1.00 82.69 213 ASP A C 1
ATOM 1683 O O . ASP A 1 213 ? -4.053 -1.171 -17.706 1.00 82.69 213 ASP A O 1
ATOM 1687 N N . LEU A 1 214 ? -5.117 -3.043 -18.462 1.00 81.06 214 LEU A N 1
ATOM 1688 C CA . LEU A 1 214 ? -3.989 -3.908 -18.819 1.00 81.06 214 LEU A CA 1
ATOM 1689 C C . LEU A 1 214 ? -3.189 -3.452 -20.051 1.00 81.06 214 LEU A C 1
ATOM 1691 O O . LEU A 1 214 ? -2.131 -4.004 -20.335 1.00 81.06 214 LEU A O 1
ATOM 1695 N N . THR A 1 215 ? -3.619 -2.409 -20.763 1.00 83.12 215 THR A N 1
ATOM 1696 C CA . THR A 1 215 ? -2.771 -1.739 -21.763 1.00 83.12 215 THR A CA 1
ATOM 1697 C C . THR A 1 215 ? -1.674 -0.891 -21.111 1.00 83.12 215 THR A C 1
ATOM 1699 O O . THR A 1 215 ? -1.925 -0.167 -20.140 1.00 83.12 215 THR A O 1
ATOM 1702 N N . LEU A 1 216 ? -0.465 -0.912 -21.684 1.00 83.31 216 LEU A N 1
ATOM 1703 C CA . LEU A 1 216 ? 0.564 0.093 -21.397 1.00 83.31 216 LEU A CA 1
ATOM 1704 C C . LEU A 1 216 ? 0.114 1.482 -21.872 1.00 83.31 216 LEU A C 1
ATOM 1706 O O . LEU A 1 216 ? -0.541 1.625 -22.904 1.00 83.31 216 LEU A O 1
ATOM 1710 N N . LYS A 1 217 ? 0.452 2.505 -21.086 1.00 87.25 217 LYS A N 1
ATOM 1711 C CA . LYS A 1 217 ? 0.044 3.902 -21.270 1.00 87.25 217 LYS A CA 1
ATOM 1712 C C . LYS A 1 217 ? 1.230 4.815 -20.971 1.00 87.25 217 LYS A C 1
ATOM 1714 O O . LYS A 1 217 ? 1.871 4.650 -19.934 1.00 87.25 217 LYS A O 1
ATOM 1719 N N . ALA A 1 218 ? 1.460 5.829 -21.802 1.00 87.38 218 ALA A N 1
ATOM 1720 C CA . ALA A 1 218 ? 2.451 6.863 -21.510 1.00 87.38 218 ALA A CA 1
ATOM 1721 C C . ALA A 1 218 ? 2.120 7.577 -20.188 1.00 87.38 218 ALA A C 1
ATOM 1723 O O . ALA A 1 218 ? 0.969 7.960 -19.951 1.00 87.38 218 ALA A O 1
ATOM 1724 N N . ILE A 1 219 ? 3.117 7.781 -19.319 1.00 85.25 219 ILE A N 1
ATOM 1725 C CA . ILE A 1 219 ? 2.914 8.508 -18.057 1.00 85.25 219 ILE A CA 1
ATOM 1726 C C . ILE A 1 219 ? 2.503 9.954 -18.383 1.00 85.25 219 ILE A C 1
ATOM 1728 O O . ILE A 1 219 ? 3.288 10.674 -19.008 1.00 85.25 219 ILE A O 1
ATOM 1732 N N . PRO A 1 220 ? 1.316 10.431 -17.948 1.00 84.06 220 PRO A N 1
ATOM 1733 C CA . PRO A 1 220 ? 0.852 11.758 -18.328 1.00 84.06 220 PRO A CA 1
ATOM 1734 C C . PRO A 1 220 ? 1.765 12.833 -17.743 1.00 84.06 220 PRO A C 1
ATOM 1736 O O . PRO A 1 220 ? 2.047 12.815 -16.543 1.00 84.06 220 PRO A O 1
ATOM 1739 N N . GLN A 1 221 ? 2.166 13.801 -18.568 1.00 75.75 221 GLN A N 1
ATOM 1740 C CA . GLN A 1 221 ? 2.959 14.964 -18.156 1.00 75.75 221 GLN A CA 1
ATOM 1741 C C . GLN A 1 221 ? 2.381 15.634 -16.896 1.00 75.75 221 GLN A C 1
ATOM 1743 O O . GLN A 1 221 ? 1.169 15.609 -16.640 1.00 75.75 221 GLN A O 1
ATOM 1748 N N . THR A 1 222 ? 3.232 16.264 -16.089 1.00 64.12 222 THR A N 1
ATOM 1749 C CA . THR A 1 222 ? 2.755 17.323 -15.192 1.00 64.12 222 THR A CA 1
ATOM 1750 C C . THR A 1 222 ? 2.378 18.521 -16.051 1.00 64.12 222 THR A C 1
ATOM 1752 O O . THR A 1 222 ? 3.257 19.138 -16.650 1.00 64.12 222 THR A O 1
ATOM 1755 N N . THR A 1 223 ? 1.087 18.851 -16.096 1.00 53.00 223 THR A N 1
ATOM 1756 C CA . THR A 1 223 ? 0.651 20.212 -16.425 1.00 53.00 223 THR A CA 1
ATOM 1757 C C . THR A 1 223 ? 1.424 21.179 -15.529 1.00 53.00 223 THR A C 1
ATOM 1759 O O . THR A 1 223 ? 1.544 20.919 -14.327 1.00 53.00 223 THR A O 1
ATOM 17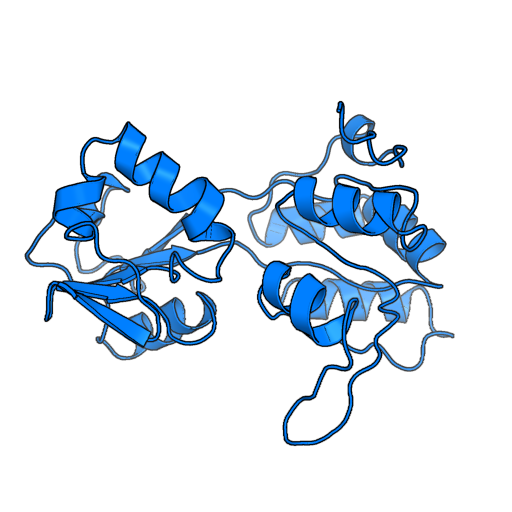62 N N . ARG A 1 224 ? 2.010 22.213 -16.138 1.00 42.38 224 ARG A N 1
ATOM 1763 C CA . ARG A 1 224 ? 2.628 23.326 -15.410 1.00 42.38 224 ARG A CA 1
ATOM 1764 C C . ARG A 1 224 ? 1.552 24.163 -14.724 1.00 42.38 224 ARG A C 1
ATOM 1766 O O . ARG A 1 224 ? 0.422 24.171 -15.261 1.00 42.38 224 ARG A O 1
#